Protein AF-A0A4R4ZQ37-F1 (afdb_monomer_lite)

Secondary structure (DSSP, 8-state):
----EEEEEEETT--HHHH-TTS-TT--EEEEEEEETTEEEEEEEE-S-THHHHHHSSS------SS-EEEEEEETTTEEEEEEEETTTEEEEEEESHHHHHHHHSPPPPSB-TTSPBPPHHHHHHHHHHHHHHHHHHHHHH---HHHHHHHHHHHHHHTT----S-HHHHHHHHT---SSHHHHHHHHHHHTT-EEPPP-

Radius of gyration: 18.65 Å; chains: 1; bounding box: 46×35×57 Å

pLDDT: mean 85.04, std 14.04, range [35.97, 97.44]

Sequence (201 aa):
MGFWGMFMVAESAVHPRDVIPELPAEVEVEQTRLTSAAGDWSRWRIWTNVGRLSAELGHQVEVIPRSSVILAEFYDSDGARVDFVDWPSTHWTTYLNLDRTLGYIITPYAPFDAEGNELDEAAVEAQDAVYQRERDAEYARLHVPAATTAPAALAWAEHAGLTPQSTVAELIALLDSNELFAEDAFYDLLKALGLEPAAAT

Foldseek 3Di:
DFAFFKKKKWAPVDDPCLFQVPDDPPWDWDWFWKDFPQHIMIIITTRDNCVCVVVVVVDDRRGPDPAWMWMWGDDRQQKIKIWTDGPPDDIDIAMAQVVVVLCVVQPQDDCADPVRHGDDPVRVVVSVVVSVVVSVVVCVVRDDQLLVVLVVLLVSLVNSVGDFPDDSVVSNCLRPDRDRGSVVSVQVSCVRSGIGGDPDD

Organism: NCBI:txid190195

Structure (mmCIF, N/CA/C/O backbone):
data_AF-A0A4R4ZQ37-F1
#
_entry.id   AF-A0A4R4ZQ37-F1
#
loop_
_atom_site.group_PDB
_atom_site.id
_atom_site.type_symbol
_atom_site.label_atom_id
_atom_site.label_alt_id
_atom_site.label_comp_id
_atom_site.label_asym_id
_atom_site.label_entity_id
_atom_site.label_seq_id
_atom_site.pdbx_PDB_ins_code
_atom_site.Cartn_x
_atom_site.Cartn_y
_atom_site.Cartn_z
_atom_site.occupancy
_atom_site.B_iso_or_equiv
_atom_site.auth_seq_id
_atom_site.auth_comp_id
_atom_site.auth_asym_id
_atom_site.auth_atom_id
_atom_site.pdbx_PDB_model_num
ATOM 1 N N . MET A 1 1 ? 5.278 -18.045 -7.270 1.00 58.34 1 MET A N 1
ATOM 2 C CA . MET A 1 1 ? 3.927 -17.737 -7.772 1.00 58.34 1 MET A CA 1
ATOM 3 C C . MET A 1 1 ? 3.380 -16.730 -6.786 1.00 58.34 1 MET A C 1
ATOM 5 O O . MET A 1 1 ? 3.155 -17.130 -5.650 1.00 58.34 1 MET A O 1
ATOM 9 N N . GLY A 1 2 ? 3.360 -15.451 -7.160 1.00 74.75 2 GLY A N 1
ATOM 10 C CA . GLY A 1 2 ? 2.897 -14.368 -6.300 1.00 74.75 2 GLY A CA 1
ATOM 11 C C . GLY A 1 2 ? 1.386 -14.169 -6.388 1.00 74.75 2 GLY A C 1
ATOM 12 O O . GLY A 1 2 ? 0.698 -14.756 -7.231 1.00 74.75 2 GLY A O 1
ATOM 13 N N . PHE A 1 3 ? 0.861 -13.381 -5.462 1.00 80.88 3 PHE A N 1
ATOM 14 C CA . PHE A 1 3 ? -0.532 -12.988 -5.364 1.00 80.88 3 PHE A CA 1
ATOM 15 C C . PHE A 1 3 ? -0.760 -11.708 -6.161 1.00 80.88 3 PHE A C 1
ATOM 17 O O . PHE A 1 3 ? -0.098 -10.693 -5.955 1.00 80.88 3 PHE A O 1
ATOM 24 N N . TRP A 1 4 ? -1.757 -11.773 -7.034 1.00 85.12 4 TRP A N 1
ATOM 25 C CA . TRP A 1 4 ? -2.323 -10.629 -7.726 1.00 85.12 4 TRP A CA 1
ATOM 26 C C . TRP A 1 4 ? -3.763 -10.474 -7.262 1.00 85.12 4 TRP A C 1
ATOM 28 O O . TRP A 1 4 ? -4.588 -11.368 -7.473 1.00 85.12 4 TRP A O 1
ATOM 38 N N . GLY A 1 5 ? -4.061 -9.373 -6.580 1.00 85.25 5 GLY A N 1
ATOM 39 C CA . GLY A 1 5 ? -5.399 -9.145 -6.055 1.00 85.25 5 GLY A CA 1
ATOM 40 C C . GLY A 1 5 ? -5.477 -8.008 -5.054 1.00 85.25 5 GLY A C 1
ATOM 41 O O . GLY A 1 5 ? -4.550 -7.216 -4.908 1.00 85.25 5 GLY A O 1
ATOM 42 N N . MET A 1 6 ? -6.613 -7.933 -4.364 1.00 87.81 6 MET A N 1
ATOM 43 C CA . MET A 1 6 ? -6.896 -6.865 -3.412 1.00 87.81 6 MET A CA 1
ATOM 44 C C . MET A 1 6 ? -7.276 -7.424 -2.046 1.00 87.81 6 MET A C 1
ATOM 46 O O . MET A 1 6 ? -8.036 -8.388 -1.942 1.00 87.81 6 MET A O 1
ATOM 50 N N . PHE A 1 7 ? -6.801 -6.775 -0.990 1.00 90.81 7 PHE A N 1
ATOM 51 C CA . PHE A 1 7 ? -7.396 -6.859 0.334 1.00 90.81 7 PHE A CA 1
ATOM 52 C C . PHE A 1 7 ? -8.244 -5.618 0.603 1.00 90.81 7 PHE A C 1
ATOM 54 O O . PHE A 1 7 ? -7.818 -4.499 0.336 1.00 90.81 7 PHE A O 1
ATOM 61 N N . MET A 1 8 ? -9.431 -5.818 1.170 1.00 90.88 8 MET A N 1
ATOM 62 C CA . MET A 1 8 ? -10.235 -4.753 1.766 1.00 90.88 8 MET A CA 1
ATOM 63 C C . MET A 1 8 ? -10.352 -5.003 3.264 1.00 90.88 8 MET A C 1
ATOM 65 O O . MET A 1 8 ? -10.712 -6.102 3.678 1.00 90.88 8 MET A O 1
ATOM 69 N N . VAL A 1 9 ? -10.091 -3.988 4.077 1.00 91.88 9 VAL A N 1
ATOM 70 C CA . VAL A 1 9 ? -10.253 -4.033 5.530 1.00 91.88 9 VAL A CA 1
ATOM 71 C C . VAL A 1 9 ? -11.271 -2.985 5.944 1.00 91.88 9 VAL A C 1
ATOM 73 O O . VAL A 1 9 ? -11.095 -1.805 5.658 1.00 91.88 9 VAL A O 1
ATOM 76 N N . ALA A 1 10 ? -12.340 -3.424 6.596 1.00 90.88 10 ALA A N 1
ATOM 77 C CA . ALA A 1 10 ? -13.446 -2.576 7.027 1.00 90.88 10 ALA A CA 1
ATOM 78 C C . ALA A 1 10 ? -14.102 -3.158 8.287 1.00 90.88 10 ALA A C 1
ATOM 80 O O . ALA A 1 10 ? -13.805 -4.288 8.690 1.00 90.88 10 ALA A O 1
ATOM 81 N N . GLU A 1 11 ? -15.033 -2.422 8.888 1.00 87.00 11 GLU A N 1
ATOM 82 C CA . GLU A 1 11 ? -15.935 -2.982 9.897 1.00 87.00 11 GLU A CA 1
ATOM 83 C C . GLU A 1 11 ? -16.665 -4.222 9.347 1.00 87.00 11 GLU A C 1
ATOM 85 O O . GLU A 1 11 ? -17.067 -4.267 8.186 1.00 87.00 11 GLU A O 1
ATOM 90 N N . SER A 1 12 ? -16.876 -5.249 10.174 1.00 80.94 12 SER A N 1
ATOM 91 C CA . SER A 1 12 ? -17.383 -6.556 9.710 1.00 80.94 12 SER A CA 1
ATOM 92 C C . SER A 1 12 ? -18.794 -6.528 9.127 1.00 80.94 12 SER A C 1
ATOM 94 O O . SER A 1 12 ? -19.173 -7.446 8.402 1.00 80.94 12 SER A O 1
ATOM 96 N N . ALA A 1 13 ? -19.581 -5.502 9.452 1.00 81.12 13 ALA A N 1
ATOM 97 C CA . ALA A 1 13 ? -20.907 -5.298 8.878 1.00 81.12 13 ALA A CA 1
ATOM 98 C C . ALA A 1 13 ? -20.857 -4.804 7.419 1.00 81.12 13 ALA A C 1
ATOM 100 O O . ALA A 1 13 ? -21.880 -4.823 6.738 1.00 81.12 13 ALA A O 1
ATOM 101 N N . VAL A 1 14 ? -19.689 -4.363 6.946 1.00 82.38 14 VAL A N 1
ATOM 102 C CA . VAL A 1 14 ? -19.491 -3.778 5.623 1.00 82.38 14 VAL A CA 1
ATOM 103 C C . VAL A 1 14 ? -19.072 -4.861 4.633 1.00 82.38 14 VAL A C 1
ATOM 105 O O . VAL A 1 14 ? -18.014 -5.482 4.762 1.00 82.38 14 VAL A O 1
ATOM 108 N N . HIS A 1 15 ? -19.905 -5.079 3.617 1.00 85.38 15 HIS A N 1
ATOM 109 C CA . HIS A 1 15 ? -19.606 -6.015 2.542 1.00 85.38 15 HIS A CA 1
ATOM 110 C C . HIS A 1 15 ? -18.802 -5.320 1.425 1.00 85.38 15 HIS A C 1
ATOM 112 O O . HIS A 1 15 ? -19.114 -4.177 1.085 1.00 85.38 15 HIS A O 1
ATOM 118 N N . PRO A 1 16 ?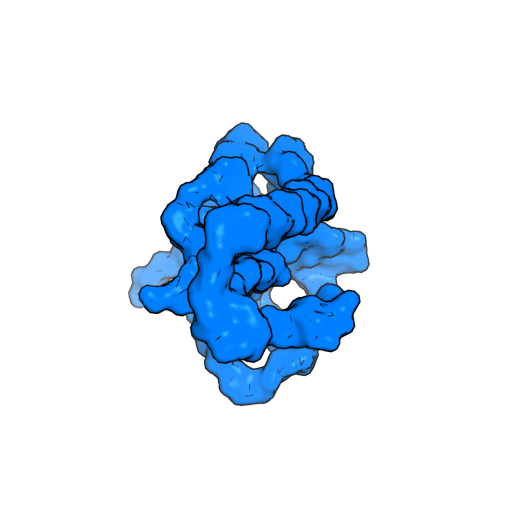 -17.823 -5.987 0.774 1.00 84.38 16 PRO A N 1
ATOM 119 C CA . PRO A 1 16 ? -17.009 -5.377 -0.283 1.00 84.38 16 PRO A CA 1
ATOM 120 C C . PRO A 1 16 ? -17.800 -4.691 -1.389 1.00 84.38 16 PRO A C 1
ATOM 122 O O . PRO A 1 16 ? -17.412 -3.634 -1.861 1.00 84.38 16 PRO A O 1
ATOM 125 N N . ARG A 1 17 ? -18.943 -5.261 -1.776 1.00 83.25 17 ARG A N 1
ATOM 126 C CA . ARG A 1 17 ? -19.784 -4.721 -2.857 1.00 83.25 17 ARG A CA 1
ATOM 127 C C . ARG A 1 17 ? -20.588 -3.479 -2.467 1.00 83.25 17 ARG A C 1
ATOM 129 O O . ARG A 1 17 ? -21.061 -2.780 -3.352 1.00 83.25 17 ARG A O 1
ATOM 136 N N . ASP A 1 18 ? -20.741 -3.210 -1.172 1.00 82.06 18 ASP A N 1
ATOM 137 C CA . ASP A 1 18 ? -21.362 -1.967 -0.699 1.00 82.06 18 ASP A CA 1
ATOM 138 C C . ASP A 1 18 ? -20.370 -0.797 -0.768 1.00 82.06 18 ASP A C 1
ATOM 140 O O . ASP A 1 18 ? -20.775 0.360 -0.857 1.00 82.06 18 ASP A O 1
ATOM 144 N N . VAL A 1 19 ? -19.075 -1.121 -0.724 1.00 79.25 19 VAL A N 1
ATOM 145 C CA . VAL A 1 19 ? -17.955 -0.178 -0.760 1.00 79.25 19 VAL A CA 1
ATOM 146 C C . VAL A 1 19 ? -17.440 0.014 -2.180 1.00 79.25 19 VAL A C 1
ATOM 148 O O . VAL A 1 19 ? -17.125 1.138 -2.548 1.00 79.25 19 VAL A O 1
ATOM 151 N N . ILE A 1 20 ? -17.373 -1.071 -2.955 1.00 80.12 20 ILE A N 1
ATOM 152 C CA . ILE A 1 20 ? -16.893 -1.134 -4.337 1.00 80.12 20 ILE A CA 1
ATOM 153 C C . ILE A 1 20 ? -18.015 -1.731 -5.203 1.00 80.12 20 ILE A C 1
ATOM 155 O O . ILE A 1 20 ? -18.051 -2.951 -5.430 1.00 80.12 20 ILE A O 1
ATOM 159 N N . PRO A 1 21 ? -18.976 -0.908 -5.657 1.00 76.12 21 PRO A N 1
ATOM 160 C CA . PRO A 1 21 ? -20.123 -1.372 -6.437 1.00 76.12 21 PRO A CA 1
ATOM 161 C C . PRO A 1 21 ? -19.737 -2.066 -7.750 1.00 76.12 21 PRO A C 1
ATOM 163 O O . PRO A 1 21 ? -20.487 -2.908 -8.249 1.00 76.12 21 PRO A O 1
ATOM 166 N N . GLU A 1 22 ? -18.563 -1.749 -8.299 1.00 76.19 22 GLU A N 1
ATOM 167 C CA . GLU A 1 22 ? -18.031 -2.310 -9.542 1.00 76.19 22 GLU A CA 1
ATOM 168 C C . GLU A 1 22 ? -17.556 -3.762 -9.401 1.00 76.19 22 GLU A C 1
ATOM 170 O O . GLU A 1 22 ? -17.273 -4.412 -10.411 1.00 76.19 22 GLU A O 1
ATOM 175 N N . LEU A 1 23 ? -17.473 -4.304 -8.178 1.00 75.94 23 LEU A N 1
ATOM 176 C CA . LEU A 1 23 ? -17.064 -5.692 -7.977 1.00 75.94 23 LEU A CA 1
ATOM 177 C C . LEU A 1 23 ? -18.038 -6.664 -8.676 1.00 75.94 23 LEU A C 1
ATOM 179 O O . LEU A 1 23 ? -19.248 -6.667 -8.373 1.00 75.94 23 LEU A O 1
ATOM 183 N N . PRO A 1 24 ? -17.525 -7.548 -9.561 1.00 72.38 24 PRO A N 1
ATOM 184 C CA . PRO A 1 24 ? -18.330 -8.570 -10.216 1.00 72.38 24 PRO A CA 1
ATOM 185 C C . PRO A 1 24 ? -19.087 -9.437 -9.210 1.00 72.38 24 PRO A C 1
ATOM 187 O O . PRO A 1 24 ? -18.610 -9.714 -8.111 1.00 72.38 24 PRO A O 1
ATOM 190 N N . ALA A 1 25 ? -20.273 -9.912 -9.598 1.00 70.50 25 ALA A N 1
ATOM 191 C CA . ALA A 1 25 ? -21.096 -10.750 -8.723 1.00 70.50 25 ALA A CA 1
ATOM 192 C C . ALA A 1 25 ? -20.458 -12.102 -8.383 1.00 70.50 25 ALA A C 1
ATOM 194 O O . ALA A 1 25 ? -20.781 -12.679 -7.350 1.00 70.50 25 ALA A O 1
ATOM 195 N N . GLU A 1 26 ? -19.564 -12.576 -9.244 1.00 68.88 26 GLU A N 1
ATOM 196 C CA . GLU A 1 26 ? -18.907 -13.880 -9.151 1.00 68.88 26 GLU A CA 1
ATOM 197 C C . GLU A 1 26 ? -17.503 -13.789 -8.536 1.00 68.88 26 GLU A C 1
ATOM 199 O O . GLU A 1 26 ? -16.748 -14.754 -8.601 1.00 68.88 26 GLU A O 1
ATOM 204 N N . VAL A 1 27 ? -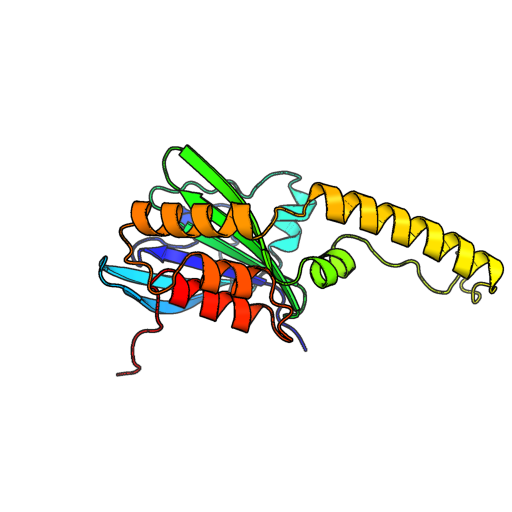17.119 -12.635 -7.973 1.00 73.31 27 VAL A N 1
ATOM 205 C CA . VAL A 1 27 ? -15.769 -12.465 -7.432 1.00 73.31 27 VAL A CA 1
ATOM 206 C C . VAL A 1 27 ? -15.560 -13.397 -6.237 1.00 73.31 27 VAL A C 1
ATOM 208 O O . VAL A 1 27 ? -16.358 -13.420 -5.298 1.00 73.31 27 VAL A O 1
ATOM 211 N N . GLU A 1 28 ? -14.487 -14.185 -6.280 1.00 75.88 28 GLU A N 1
ATOM 212 C CA . GLU A 1 28 ? -14.115 -15.035 -5.157 1.00 75.88 28 GLU A CA 1
ATOM 213 C C . GLU A 1 28 ? -13.598 -14.146 -4.023 1.00 75.88 28 GLU A C 1
ATOM 215 O O . GLU A 1 28 ? -12.637 -13.384 -4.189 1.00 75.88 28 GLU A O 1
ATOM 220 N N . VAL A 1 29 ? -14.275 -14.229 -2.876 1.00 80.81 29 VAL A N 1
ATOM 221 C CA . VAL A 1 29 ? -13.910 -13.508 -1.659 1.00 80.81 29 VAL A CA 1
ATOM 222 C C . VAL A 1 29 ? -13.660 -14.476 -0.515 1.00 80.81 29 VAL A C 1
ATOM 224 O O . VAL A 1 29 ? -14.456 -15.377 -0.255 1.00 80.81 29 VAL A O 1
ATOM 227 N N . GLU A 1 30 ? -12.572 -14.253 0.209 1.00 85.94 30 GLU A N 1
ATOM 228 C CA . GLU A 1 30 ? -12.268 -14.939 1.460 1.00 85.94 30 GLU A CA 1
ATOM 229 C C . GLU A 1 30 ? -12.314 -13.919 2.600 1.00 85.94 30 GLU A C 1
ATOM 231 O O . GLU A 1 30 ? -11.571 -12.937 2.603 1.00 85.94 30 GLU A O 1
ATOM 236 N N . GLN A 1 31 ? -13.203 -14.134 3.571 1.00 88.62 31 GLN A N 1
ATOM 237 C CA . GLN A 1 31 ? -13.337 -13.264 4.737 1.00 88.62 31 GLN A CA 1
ATOM 238 C C . GLN A 1 31 ? -12.522 -13.810 5.909 1.00 88.62 31 GLN A C 1
ATOM 240 O O . GLN A 1 31 ? -12.658 -14.965 6.307 1.00 88.62 31 GLN A O 1
ATOM 245 N N . THR A 1 32 ? -11.726 -12.947 6.526 1.00 88.12 32 THR A N 1
ATOM 246 C CA . THR A 1 32 ? -11.021 -13.210 7.779 1.00 88.12 32 THR A CA 1
ATOM 247 C C . THR A 1 32 ? -11.462 -12.186 8.814 1.00 88.12 32 THR A C 1
ATOM 249 O O . THR A 1 32 ? -11.393 -10.982 8.565 1.00 88.12 32 THR A O 1
ATOM 252 N N . ARG A 1 33 ? -11.903 -12.648 9.987 1.00 89.25 33 ARG A N 1
ATOM 253 C CA . ARG A 1 33 ? -12.236 -11.751 11.100 1.00 89.25 33 ARG A CA 1
ATOM 254 C C . ARG A 1 33 ? -10.973 -11.211 11.757 1.00 89.25 33 ARG A C 1
ATOM 256 O O . ARG A 1 33 ? -10.016 -11.951 11.986 1.00 89.25 33 ARG A O 1
ATOM 263 N N . LEU A 1 34 ? -11.023 -9.934 12.096 1.00 87.50 34 LEU A N 1
ATOM 264 C CA . LEU A 1 34 ? -10.007 -9.205 12.829 1.00 87.50 34 LEU A CA 1
ATOM 265 C C . LEU A 1 34 ? -10.589 -8.748 14.168 1.00 87.50 34 LEU A C 1
ATOM 267 O O . LEU A 1 34 ? -11.745 -8.332 14.253 1.00 87.50 34 LEU A O 1
ATOM 271 N N . THR A 1 35 ? -9.779 -8.812 15.212 1.00 85.56 35 THR A N 1
ATOM 272 C CA . THR A 1 35 ? -10.086 -8.263 16.527 1.00 85.56 35 THR A CA 1
ATOM 273 C C . THR A 1 35 ? -9.505 -6.866 16.656 1.00 85.56 35 THR A C 1
ATOM 275 O O . THR A 1 35 ? -8.339 -6.647 16.325 1.00 85.56 35 THR A O 1
ATOM 278 N N . SER A 1 36 ? -10.300 -5.945 17.196 1.00 85.44 36 SER A N 1
ATOM 279 C CA . SER A 1 36 ? -9.837 -4.640 17.660 1.00 85.44 36 SER A CA 1
ATOM 280 C C . SER A 1 36 ? -10.583 -4.236 18.932 1.00 85.44 36 SER A C 1
ATOM 282 O O . SER A 1 36 ? -11.639 -4.783 19.256 1.00 85.44 36 SER A O 1
ATOM 284 N N . ALA A 1 37 ? -10.053 -3.253 19.665 1.00 76.38 37 ALA A N 1
ATOM 285 C CA . ALA A 1 37 ? -10.753 -2.664 20.810 1.00 76.38 37 ALA A CA 1
ATOM 286 C C . ALA A 1 37 ? -12.038 -1.907 20.401 1.00 76.38 37 ALA A C 1
ATOM 288 O O . ALA A 1 37 ? -12.900 -1.664 21.245 1.00 76.38 37 ALA A O 1
ATOM 289 N N . ALA A 1 38 ? -12.160 -1.551 19.118 1.00 74.00 38 ALA A N 1
ATOM 290 C CA . ALA A 1 38 ? -13.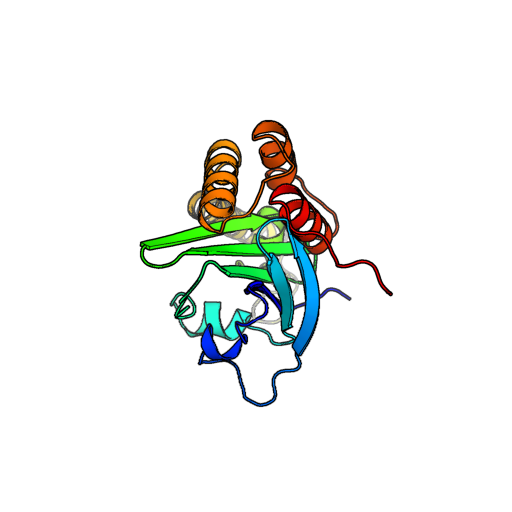251 -0.761 18.551 1.00 74.00 38 ALA A CA 1
ATOM 291 C C . ALA A 1 38 ? -14.469 -1.602 18.136 1.00 74.00 38 ALA A C 1
ATOM 293 O O . ALA A 1 38 ? -15.538 -1.048 17.890 1.00 74.00 38 ALA A O 1
ATOM 294 N N . GLY A 1 39 ? -14.317 -2.927 18.035 1.00 79.56 39 GLY A N 1
ATOM 295 C CA . GLY A 1 39 ? -15.361 -3.840 17.576 1.00 79.56 39 GLY A CA 1
ATOM 296 C C . GLY A 1 39 ? -14.854 -4.863 16.560 1.00 79.56 39 GLY A C 1
ATOM 297 O O . GLY A 1 39 ? -13.651 -5.075 16.406 1.00 79.56 39 GLY A O 1
ATOM 298 N N . ASP A 1 40 ? -15.789 -5.504 15.860 1.00 86.12 40 ASP A N 1
ATOM 299 C CA . ASP A 1 40 ? -15.474 -6.560 14.900 1.00 86.12 40 ASP A CA 1
ATOM 300 C C . ASP A 1 40 ? -15.071 -5.964 13.550 1.00 86.12 40 ASP A C 1
ATOM 302 O O . ASP A 1 40 ? -15.900 -5.407 12.825 1.00 86.12 40 ASP A O 1
ATOM 306 N N . TRP A 1 41 ? -13.827 -6.184 13.140 1.00 91.62 41 TRP A N 1
ATOM 307 C CA . TRP A 1 41 ? -13.324 -5.816 11.816 1.00 91.62 41 TRP A CA 1
ATOM 308 C C . TRP A 1 41 ? -13.170 -7.055 10.935 1.00 91.62 41 TRP A C 1
ATOM 310 O O . TRP A 1 41 ? -13.049 -8.179 11.418 1.00 91.62 41 TRP A O 1
ATOM 320 N N . SER A 1 42 ? -13.208 -6.873 9.623 1.00 90.19 42 SER A N 1
ATOM 321 C CA . SER A 1 42 ? -13.028 -7.952 8.658 1.00 90.19 42 SER A CA 1
ATOM 322 C C . SER A 1 42 ? -12.048 -7.543 7.576 1.00 90.19 42 SER A C 1
ATOM 324 O O . SER A 1 42 ? -12.134 -6.452 7.016 1.00 90.19 42 SER A O 1
ATOM 326 N N . ARG A 1 43 ? -11.147 -8.467 7.251 1.00 91.75 43 ARG A N 1
ATOM 327 C CA . ARG A 1 43 ? -10.335 -8.433 6.040 1.00 91.75 43 ARG A CA 1
ATOM 328 C C . ARG A 1 43 ? -10.980 -9.338 5.005 1.00 91.75 43 ARG A C 1
ATOM 330 O O . ARG A 1 43 ? -11.213 -10.514 5.269 1.00 91.75 43 ARG A O 1
ATOM 337 N N . TRP A 1 44 ? -11.192 -8.812 3.817 1.00 89.19 44 TRP A N 1
ATOM 338 C CA . TRP A 1 44 ? -11.677 -9.534 2.656 1.00 89.19 44 TRP A CA 1
ATOM 339 C C . TRP A 1 44 ? -10.540 -9.658 1.658 1.00 89.19 44 TRP A C 1
ATOM 341 O O . TRP A 1 44 ? -10.016 -8.647 1.197 1.00 89.19 44 TRP A O 1
ATOM 351 N N . ARG A 1 45 ? -10.153 -10.885 1.325 1.00 89.75 45 ARG A N 1
ATOM 352 C CA . ARG A 1 45 ? -9.272 -11.166 0.196 1.00 89.75 45 ARG A CA 1
ATOM 353 C C . ARG A 1 45 ? -10.117 -11.346 -1.047 1.00 89.75 45 ARG A C 1
ATOM 355 O O . ARG A 1 45 ? -10.975 -12.218 -1.072 1.00 89.75 45 ARG A O 1
ATOM 362 N N . ILE A 1 46 ? -9.876 -10.512 -2.048 1.00 84.31 46 ILE A N 1
ATOM 363 C CA . ILE A 1 46 ? -10.648 -10.441 -3.282 1.00 84.31 46 ILE A CA 1
ATOM 364 C C . ILE A 1 46 ? -9.732 -10.889 -4.422 1.00 84.31 46 ILE A C 1
ATOM 366 O O . ILE A 1 46 ? -8.764 -10.203 -4.767 1.00 84.31 46 ILE A O 1
ATOM 370 N N . TRP A 1 47 ? -10.033 -12.054 -4.995 1.00 74.81 47 TRP A N 1
ATOM 371 C CA . TRP A 1 47 ? -9.254 -12.670 -6.072 1.00 74.81 47 TRP A CA 1
ATOM 372 C C . TRP A 1 47 ? -9.704 -12.145 -7.432 1.00 74.81 47 TRP A C 1
ATOM 374 O O . TRP A 1 47 ? -10.288 -12.847 -8.255 1.00 74.81 47 TRP A O 1
ATOM 384 N N . THR A 1 48 ? -9.462 -10.862 -7.659 1.00 67.00 48 THR A N 1
ATOM 385 C CA . THR A 1 48 ? -9.623 -10.246 -8.971 1.00 67.00 48 THR A CA 1
ATOM 386 C C . THR A 1 48 ? -8.485 -9.272 -9.204 1.00 67.00 48 THR A C 1
ATOM 388 O O . THR A 1 48 ? -8.025 -8.619 -8.267 1.00 67.00 48 THR A O 1
ATOM 391 N N . ASN A 1 49 ? -8.051 -9.150 -10.457 1.00 55.78 49 ASN A N 1
ATOM 392 C CA . ASN A 1 49 ? -7.166 -8.071 -10.872 1.00 55.78 49 ASN A CA 1
ATOM 393 C C . ASN A 1 49 ? -7.967 -6.767 -10.870 1.00 55.78 49 ASN A C 1
ATOM 395 O O . ASN A 1 49 ? -8.375 -6.271 -11.920 1.00 55.78 49 ASN A O 1
ATOM 399 N N . VAL A 1 50 ? -8.165 -6.187 -9.683 1.00 49.12 50 VAL A N 1
ATOM 400 C CA . VAL A 1 50 ? -8.583 -4.785 -9.540 1.00 49.12 50 VAL A CA 1
ATOM 401 C C . VAL A 1 50 ? -7.562 -3.852 -10.216 1.00 49.12 50 VAL A C 1
ATOM 403 O O . VAL A 1 50 ? -7.915 -2.727 -10.539 1.00 49.12 50 VAL A O 1
ATOM 406 N N . GLY A 1 51 ? -6.385 -4.361 -10.608 1.00 44.47 51 GLY A N 1
ATOM 407 C CA . GLY A 1 51 ? -5.449 -3.698 -11.520 1.00 44.47 51 GLY A CA 1
ATOM 408 C C . GLY A 1 51 ? -6.062 -3.323 -12.866 1.00 44.47 51 GLY A C 1
ATOM 409 O O . GLY A 1 51 ? -5.612 -2.374 -13.497 1.00 44.47 51 GLY A O 1
ATOM 410 N N . ARG A 1 52 ? -7.148 -3.986 -13.295 1.00 45.50 52 ARG A N 1
ATOM 411 C CA . ARG A 1 52 ? -7.978 -3.485 -14.402 1.00 45.50 52 ARG A CA 1
ATOM 412 C C . ARG A 1 52 ? -8.908 -2.345 -13.997 1.00 45.50 52 ARG A C 1
ATOM 414 O O . ARG A 1 52 ? -9.138 -1.472 -14.808 1.00 45.50 52 ARG A O 1
ATOM 421 N N . LEU A 1 53 ? -9.407 -2.276 -12.769 1.00 43.16 53 LEU A N 1
ATOM 422 C CA . LEU A 1 53 ? -10.215 -1.140 -12.312 1.00 43.16 53 LEU A CA 1
ATOM 423 C C . LEU A 1 53 ? -9.349 0.111 -12.073 1.00 43.16 53 LEU A C 1
ATOM 425 O O . LEU A 1 53 ? -9.733 1.181 -12.515 1.00 43.16 53 LEU A O 1
ATOM 429 N N . SER A 1 54 ? -8.157 0.012 -11.479 1.00 44.09 54 SER A N 1
ATOM 430 C CA . SER A 1 54 ? -7.273 1.173 -11.272 1.00 44.09 54 SER A CA 1
ATOM 431 C C . SER A 1 54 ? -6.586 1.658 -12.566 1.00 44.09 54 SER A C 1
ATOM 433 O O . SER A 1 54 ? -6.417 2.869 -12.736 1.00 44.09 54 SER A O 1
ATOM 435 N N . ALA A 1 55 ? -6.257 0.756 -13.506 1.00 38.44 55 ALA A N 1
ATOM 436 C CA . ALA A 1 55 ? -5.638 1.103 -14.793 1.00 38.44 55 ALA A CA 1
ATOM 437 C C . ALA A 1 55 ? -6.632 1.368 -15.950 1.00 38.44 55 ALA A C 1
ATOM 439 O O . ALA A 1 55 ? -6.348 2.230 -16.780 1.00 38.44 55 ALA A O 1
ATOM 440 N N . GLU A 1 56 ? -7.792 0.690 -16.032 1.00 35.97 56 GLU A N 1
ATOM 441 C CA . GLU A 1 56 ? -8.809 0.950 -17.080 1.00 35.97 56 GLU A CA 1
ATOM 442 C C . GLU A 1 56 ? -9.771 2.092 -16.708 1.00 35.97 56 GLU A C 1
ATOM 444 O O . GLU A 1 56 ? -10.320 2.718 -17.615 1.00 35.97 56 GLU A O 1
ATOM 449 N N . LEU A 1 57 ? -9.971 2.419 -15.419 1.00 38.38 57 LEU A N 1
ATOM 450 C CA . LEU A 1 57 ? -10.860 3.529 -15.045 1.00 38.38 57 LEU A CA 1
ATOM 451 C C . LEU A 1 57 ? -10.182 4.896 -15.056 1.00 38.38 57 LEU A C 1
ATOM 453 O O . LEU A 1 57 ? -10.901 5.887 -15.045 1.00 38.38 57 LEU A O 1
ATOM 457 N N . GLY A 1 58 ? -8.847 5.006 -15.024 1.00 37.81 58 GLY A N 1
ATOM 458 C CA . GLY A 1 58 ? -8.180 6.312 -14.858 1.00 37.81 58 GLY A CA 1
ATOM 459 C C . GLY A 1 58 ? -8.670 7.105 -13.629 1.00 37.81 58 GLY A C 1
ATOM 460 O O . GLY A 1 58 ? -8.409 8.302 -13.494 1.00 37.81 58 GLY A O 1
ATOM 461 N N . HIS A 1 59 ? -9.401 6.433 -12.741 1.00 38.75 59 HIS A N 1
ATOM 462 C CA . HIS A 1 59 ? -10.187 6.980 -11.658 1.00 38.75 59 HIS A CA 1
ATOM 463 C C . HIS A 1 59 ? -10.045 6.028 -10.480 1.00 38.75 59 HIS A C 1
ATOM 465 O O . HIS A 1 59 ? -10.073 4.806 -10.626 1.00 38.75 59 HIS A O 1
ATOM 471 N N . GLN A 1 60 ? -9.836 6.628 -9.312 1.00 51.50 60 GLN A N 1
ATOM 472 C CA . GLN A 1 60 ? -9.969 5.975 -8.021 1.00 51.50 60 GLN A CA 1
ATOM 473 C C . GLN A 1 60 ? -11.250 5.138 -8.051 1.00 51.50 60 GLN A C 1
ATOM 475 O O . GLN A 1 60 ? -12.286 5.656 -8.467 1.00 51.50 60 GLN A O 1
ATOM 480 N N . VAL A 1 61 ? -11.171 3.863 -7.656 1.00 52.44 61 VAL A N 1
ATOM 481 C CA . VAL A 1 61 ? -12.366 3.069 -7.342 1.00 52.44 61 VAL A CA 1
ATOM 482 C C . VAL A 1 61 ? -13.295 3.973 -6.535 1.00 52.44 61 VAL A C 1
ATOM 484 O O . VAL A 1 61 ? -12.829 4.571 -5.561 1.00 52.44 61 VAL A O 1
ATOM 487 N N . GLU A 1 62 ? -14.546 4.153 -6.971 1.00 58.44 62 GLU A N 1
ATOM 488 C CA . GLU A 1 62 ? -15.494 4.986 -6.236 1.00 58.44 62 GLU A CA 1
ATOM 489 C C . GLU A 1 62 ? -15.852 4.238 -4.957 1.00 58.44 62 GLU A C 1
ATOM 491 O O . GLU A 1 62 ? -16.788 3.447 -4.884 1.00 58.44 62 GLU A O 1
ATOM 496 N N . VAL A 1 63 ? -15.033 4.457 -3.935 1.00 61.78 63 VAL A N 1
ATOM 497 C CA . VAL A 1 63 ? -15.307 3.972 -2.599 1.00 61.78 63 VAL A CA 1
ATOM 498 C C . VAL A 1 63 ? -16.463 4.821 -2.095 1.00 61.78 63 VAL A C 1
ATOM 500 O O . VAL A 1 63 ? -16.344 6.046 -2.022 1.00 61.78 63 VAL A O 1
ATOM 503 N N . ILE A 1 64 ? -17.576 4.187 -1.731 1.00 64.38 64 ILE A N 1
ATOM 504 C CA . ILE A 1 64 ? -18.676 4.847 -1.018 1.00 64.38 64 ILE A CA 1
ATOM 505 C C . ILE A 1 64 ? -18.553 4.465 0.461 1.00 64.38 64 ILE A C 1
ATOM 507 O O . ILE A 1 64 ? -19.351 3.671 0.971 1.00 64.38 64 ILE A O 1
ATOM 511 N N . PRO A 1 65 ? -17.530 4.970 1.178 1.00 61.06 65 PRO A N 1
ATOM 512 C CA . PRO A 1 65 ? -17.370 4.641 2.576 1.00 61.06 65 PRO A CA 1
ATOM 513 C C . PRO A 1 65 ? -18.575 5.217 3.318 1.00 61.06 65 PRO A C 1
ATOM 515 O O . PRO A 1 65 ? -18.868 6.406 3.237 1.00 61.06 65 PRO A O 1
ATOM 518 N N . ARG A 1 66 ? -19.298 4.378 4.052 1.00 69.06 66 ARG A N 1
ATOM 519 C CA . ARG A 1 66 ? -20.120 4.844 5.182 1.00 69.06 66 ARG A CA 1
ATOM 520 C C . ARG A 1 66 ? -19.366 4.698 6.510 1.00 69.06 66 ARG A C 1
ATOM 522 O O . ARG A 1 66 ? -19.935 4.972 7.559 1.00 69.06 66 ARG A O 1
ATOM 529 N N . SER A 1 67 ? -18.108 4.262 6.430 1.00 76.38 67 SER A N 1
ATOM 530 C CA . SER A 1 67 ? -17.168 3.957 7.510 1.00 76.38 67 SER A CA 1
ATOM 531 C C . SER A 1 67 ? -15.736 4.007 6.963 1.00 76.38 67 SER A C 1
ATOM 533 O O . SER A 1 67 ? -15.541 3.997 5.747 1.00 76.38 67 SER A O 1
ATOM 535 N N . SER A 1 68 ? -14.730 4.003 7.831 1.00 88.12 68 SER A N 1
ATOM 536 C CA . SER A 1 68 ? -13.323 3.937 7.422 1.00 88.12 68 SER A CA 1
ATOM 537 C C . SER A 1 68 ? -12.978 2.572 6.802 1.00 88.12 68 SER A C 1
ATOM 539 O O . SER A 1 68 ? -13.456 1.529 7.257 1.00 88.12 68 SER A O 1
ATOM 541 N N . VAL A 1 69 ? -12.162 2.575 5.744 1.00 89.44 69 VAL A N 1
ATOM 542 C CA . VAL A 1 69 ? -11.750 1.388 4.975 1.00 89.44 69 VAL A CA 1
ATOM 543 C C . VAL A 1 69 ? -10.274 1.501 4.583 1.00 89.44 69 VAL A C 1
ATOM 545 O O . VAL A 1 69 ? -9.809 2.582 4.227 1.00 89.44 69 VAL A O 1
ATOM 548 N N . ILE A 1 70 ? -9.552 0.379 4.594 1.00 92.38 70 ILE A N 1
ATOM 549 C CA . ILE A 1 70 ? -8.244 0.242 3.935 1.00 92.38 70 ILE A CA 1
ATOM 550 C C . ILE A 1 70 ? -8.411 -0.661 2.718 1.00 92.38 70 ILE A C 1
ATOM 552 O O . ILE A 1 70 ? -8.971 -1.754 2.826 1.00 92.38 70 ILE A O 1
ATOM 556 N N . LEU A 1 71 ? -7.891 -0.235 1.573 1.00 90.31 71 LEU A N 1
ATOM 557 C CA . LEU A 1 71 ? -7.738 -1.070 0.386 1.00 90.31 71 LEU A CA 1
ATOM 558 C C . LEU A 1 71 ? -6.251 -1.288 0.135 1.00 90.31 71 LEU A C 1
ATOM 560 O O . LEU A 1 71 ? -5.478 -0.340 0.190 1.00 90.31 71 LEU A O 1
ATOM 564 N N . ALA A 1 72 ? -5.844 -2.521 -0.141 1.00 91.62 72 ALA A N 1
ATOM 565 C CA . ALA A 1 72 ? -4.478 -2.840 -0.528 1.00 91.62 72 ALA A CA 1
ATOM 566 C C . ALA A 1 72 ? -4.479 -3.694 -1.790 1.00 91.62 72 ALA A C 1
ATOM 568 O O . ALA A 1 72 ? -4.998 -4.807 -1.788 1.00 91.62 72 ALA A O 1
ATOM 569 N N . GLU A 1 73 ? -3.917 -3.162 -2.864 1.00 89.19 73 GLU A N 1
ATOM 570 C CA . GLU A 1 73 ? -3.738 -3.839 -4.141 1.00 89.19 73 GLU A CA 1
ATOM 571 C C . GLU A 1 73 ? -2.311 -4.372 -4.239 1.00 89.19 73 GLU A C 1
ATOM 573 O O . GLU A 1 73 ? -1.363 -3.599 -4.113 1.00 89.19 73 GLU A O 1
ATOM 578 N N . PHE A 1 74 ? -2.171 -5.678 -4.466 1.00 89.88 74 PHE A N 1
ATOM 579 C CA . PHE A 1 74 ? -0.895 -6.387 -4.503 1.00 89.88 74 PHE A CA 1
ATOM 580 C C . PHE A 1 74 ? -0.480 -6.737 -5.930 1.00 89.88 74 PHE A C 1
ATOM 582 O O . PHE A 1 74 ? -1.285 -7.237 -6.723 1.00 89.88 74 PHE A O 1
ATOM 589 N N . TYR A 1 75 ? 0.805 -6.528 -6.204 1.00 87.88 75 TYR A N 1
ATOM 590 C CA . TYR A 1 75 ? 1.479 -6.825 -7.460 1.00 87.88 75 TYR A CA 1
ATOM 591 C C . TYR A 1 75 ? 2.473 -7.962 -7.206 1.00 87.88 75 TYR A C 1
ATOM 593 O O . TYR A 1 75 ? 3.452 -7.769 -6.493 1.00 87.88 75 TYR A O 1
ATOM 601 N N . ASP A 1 76 ? 2.160 -9.160 -7.708 1.00 87.50 76 ASP A N 1
ATOM 602 C CA . ASP A 1 76 ? 2.947 -10.401 -7.565 1.00 87.50 76 ASP A CA 1
ATOM 603 C C . ASP A 1 76 ? 3.497 -10.696 -6.152 1.00 87.50 76 ASP A C 1
ATOM 605 O O . ASP A 1 76 ? 4.556 -11.302 -6.003 1.00 87.50 76 ASP A O 1
ATOM 609 N N . SER A 1 77 ? 2.763 -10.307 -5.105 1.00 87.31 77 SER A N 1
ATOM 610 C CA . SER A 1 77 ? 3.181 -10.362 -3.691 1.00 87.31 77 SER A CA 1
ATOM 611 C C . SER A 1 77 ? 4.376 -9.494 -3.285 1.00 87.31 77 SER A C 1
ATOM 613 O O . SER A 1 77 ? 4.779 -9.561 -2.131 1.00 87.31 77 SER A O 1
ATOM 615 N N . ASP A 1 78 ? 4.996 -8.694 -4.147 1.00 91.12 78 ASP A N 1
ATOM 616 C CA . ASP A 1 78 ? 6.235 -7.991 -3.783 1.00 91.12 78 ASP A CA 1
ATOM 617 C C . ASP A 1 78 ? 6.132 -6.464 -3.818 1.00 91.12 78 ASP A C 1
ATOM 619 O O . ASP A 1 78 ? 7.006 -5.786 -3.276 1.00 91.12 78 ASP A O 1
ATOM 623 N N . GLY A 1 79 ? 5.031 -5.929 -4.340 1.00 91.88 79 GLY A N 1
ATOM 624 C CA . GLY A 1 79 ? 4.634 -4.530 -4.219 1.00 91.88 79 GLY A CA 1
ATOM 625 C C . GLY A 1 79 ? 3.173 -4.399 -3.810 1.00 91.88 79 GLY A C 1
ATOM 626 O O . GLY A 1 79 ? 2.350 -5.251 -4.154 1.00 91.88 79 GLY A O 1
ATOM 627 N N . ALA A 1 80 ? 2.828 -3.327 -3.096 1.00 92.62 80 ALA A N 1
ATOM 628 C CA . ALA A 1 80 ? 1.431 -3.007 -2.842 1.00 92.62 80 ALA A CA 1
ATOM 629 C C . ALA A 1 80 ? 1.147 -1.507 -2.873 1.00 92.62 80 ALA A C 1
ATOM 631 O O . ALA A 1 80 ? 1.897 -0.698 -2.328 1.00 92.62 80 ALA A O 1
ATOM 632 N N . ARG A 1 81 ? 0.001 -1.146 -3.450 1.00 92.44 81 ARG A N 1
ATOM 633 C CA . ARG A 1 81 ? -0.625 0.166 -3.281 1.00 92.44 81 ARG A CA 1
ATOM 634 C C . ARG A 1 81 ? -1.632 0.066 -2.143 1.00 92.44 81 ARG A C 1
ATOM 636 O O . ARG A 1 81 ? -2.487 -0.812 -2.174 1.00 92.44 81 ARG A O 1
ATOM 643 N N . VAL A 1 82 ? -1.555 0.967 -1.171 1.00 93.00 82 VAL A N 1
ATOM 644 C CA . VAL A 1 82 ? -2.448 0.998 -0.009 1.00 93.00 82 VAL A CA 1
ATOM 645 C C . VAL A 1 82 ? -3.203 2.320 0.023 1.00 93.00 82 VAL A C 1
ATOM 647 O O . VAL A 1 82 ? -2.604 3.386 0.153 1.00 93.00 82 VAL A O 1
ATOM 650 N N . ASP A 1 83 ? -4.523 2.252 -0.081 1.00 90.44 83 ASP A N 1
ATOM 651 C CA . ASP A 1 83 ? -5.432 3.383 0.019 1.00 90.44 83 ASP A CA 1
ATOM 652 C C . ASP A 1 83 ? -6.125 3.376 1.384 1.00 90.44 83 ASP A C 1
ATOM 654 O O . ASP A 1 83 ? -6.758 2.398 1.784 1.00 90.44 83 ASP A O 1
ATOM 658 N N . PHE A 1 84 ? -6.029 4.500 2.082 1.00 91.19 84 PHE A N 1
ATOM 659 C CA . PHE A 1 84 ? -6.743 4.769 3.320 1.00 91.19 84 PHE A CA 1
ATOM 660 C C . PHE A 1 84 ? -7.919 5.673 3.003 1.00 91.19 84 PHE A C 1
ATOM 662 O O . PHE A 1 84 ? -7.736 6.794 2.520 1.00 91.19 84 PHE A O 1
ATOM 669 N N . VAL A 1 85 ? -9.123 5.183 3.271 1.00 87.38 85 VAL A N 1
ATOM 670 C CA . VAL A 1 85 ? -10.366 5.889 2.987 1.00 87.38 85 VAL A CA 1
ATOM 671 C C . VAL A 1 85 ? -11.141 6.083 4.275 1.00 87.38 85 VAL A C 1
ATOM 673 O O . VAL A 1 85 ? -11.222 5.199 5.128 1.00 87.38 85 VAL A O 1
ATOM 676 N N . ASP A 1 86 ? -11.715 7.263 4.417 1.00 82.31 86 ASP A N 1
ATOM 677 C CA . ASP A 1 86 ? -12.451 7.667 5.590 1.00 82.31 86 ASP A CA 1
ATOM 678 C C . ASP A 1 86 ? -13.635 8.545 5.210 1.00 82.31 86 ASP A C 1
ATOM 680 O O . ASP A 1 86 ? -13.521 9.467 4.394 1.00 82.31 86 ASP A O 1
ATOM 684 N N . TRP A 1 87 ? -14.772 8.284 5.840 1.00 72.56 87 TRP A N 1
ATOM 685 C CA . TRP A 1 87 ? -15.973 9.075 5.628 1.00 72.56 87 TRP A CA 1
ATOM 686 C C . TRP A 1 87 ? -16.057 10.217 6.653 1.00 72.56 87 TRP A C 1
ATOM 688 O O . TRP A 1 87 ? -15.784 9.993 7.832 1.00 72.56 87 TRP A O 1
ATOM 698 N N . PRO A 1 88 ? -16.495 11.432 6.263 1.00 65.12 88 PRO A N 1
ATOM 699 C CA . PRO A 1 88 ? -16.915 11.844 4.919 1.00 65.12 88 PRO A CA 1
ATOM 700 C C . PRO A 1 88 ? -15.809 12.409 4.015 1.00 65.12 88 PRO A C 1
ATOM 702 O O . PRO A 1 88 ? -16.131 12.856 2.916 1.00 65.12 88 PRO A O 1
ATOM 705 N N . SER A 1 89 ? -14.546 12.467 4.449 1.00 64.12 89 SER A N 1
ATOM 706 C CA . SER A 1 89 ? -13.672 13.546 3.958 1.00 64.12 89 SER A CA 1
ATOM 707 C C . SER A 1 89 ? -12.273 13.167 3.491 1.00 64.12 89 SER A C 1
ATOM 709 O O . SER A 1 89 ? -11.635 14.017 2.870 1.00 64.12 89 SER A O 1
ATOM 711 N N . THR A 1 90 ? -11.743 11.982 3.791 1.00 77.38 90 THR A N 1
ATOM 712 C CA . THR A 1 90 ? -10.306 11.739 3.575 1.00 77.38 90 THR A CA 1
ATOM 713 C C . THR A 1 90 ? -10.037 10.454 2.823 1.00 77.38 90 THR A C 1
ATOM 715 O O . THR A 1 90 ? -10.351 9.368 3.287 1.00 77.38 90 THR A O 1
ATOM 718 N N . HIS A 1 91 ? -9.388 10.597 1.672 1.00 84.44 91 HIS A N 1
ATOM 719 C CA . HIS A 1 91 ? -8.771 9.510 0.927 1.00 84.44 91 HIS A CA 1
ATOM 720 C C . HIS A 1 91 ? -7.328 9.901 0.636 1.00 84.44 91 HIS A C 1
ATOM 722 O O . HIS A 1 91 ? -7.064 10.991 0.126 1.00 84.44 91 HIS A O 1
ATOM 728 N N . TRP A 1 92 ? -6.395 9.025 0.981 1.00 87.38 92 TRP A N 1
ATOM 729 C CA . TRP A 1 92 ? -4.997 9.156 0.601 1.00 87.38 92 TRP A CA 1
ATOM 730 C C . TRP A 1 92 ? -4.377 7.784 0.337 1.00 87.38 92 TRP A C 1
ATOM 732 O O . TRP A 1 92 ? -4.942 6.749 0.690 1.00 87.38 92 TRP A O 1
ATOM 742 N N . THR A 1 93 ? -3.213 7.786 -0.306 1.00 89.75 93 THR A N 1
ATOM 743 C CA . THR A 1 93 ? -2.548 6.575 -0.795 1.00 89.75 93 THR A CA 1
ATOM 744 C C . THR A 1 93 ? -1.089 6.558 -0.350 1.00 89.75 93 THR A C 1
ATOM 746 O O . THR A 1 93 ? -0.434 7.599 -0.304 1.00 89.75 93 THR A O 1
ATOM 749 N N . THR A 1 94 ? -0.572 5.369 -0.062 1.00 92.81 94 THR A N 1
ATOM 750 C CA . THR A 1 94 ? 0.857 5.075 0.099 1.00 92.81 94 THR A CA 1
ATOM 751 C C . THR A 1 94 ? 1.194 3.758 -0.593 1.00 92.81 94 THR A C 1
ATOM 753 O O . THR A 1 94 ? 0.309 3.062 -1.088 1.00 92.81 94 THR A O 1
ATOM 756 N N . TYR A 1 95 ? 2.474 3.411 -0.636 1.00 93.69 95 TYR A N 1
ATOM 757 C CA . TYR A 1 95 ? 2.958 2.176 -1.237 1.00 93.69 95 TYR A CA 1
ATOM 758 C C . TYR A 1 95 ? 3.824 1.409 -0.245 1.00 93.69 95 TYR A C 1
ATOM 760 O O . TYR A 1 95 ? 4.611 2.008 0.484 1.00 93.69 95 TYR A O 1
ATOM 768 N N . LEU A 1 96 ? 3.689 0.087 -0.251 1.00 95.06 96 LEU A N 1
ATOM 769 C CA . LEU A 1 96 ? 4.638 -0.841 0.355 1.00 95.06 96 LEU A CA 1
ATOM 770 C C . LEU A 1 96 ? 5.524 -1.364 -0.775 1.00 95.06 96 LEU A C 1
ATOM 772 O O . LEU A 1 96 ? 5.008 -1.784 -1.813 1.00 95.06 96 LEU A O 1
ATOM 776 N N . ASN A 1 97 ? 6.845 -1.307 -0.599 1.00 94.62 97 ASN A N 1
ATOM 777 C CA . ASN A 1 97 ? 7.817 -1.677 -1.632 1.00 94.62 97 ASN A CA 1
ATOM 778 C C . ASN A 1 97 ? 7.577 -0.947 -2.976 1.00 94.62 97 ASN A C 1
ATOM 780 O O . ASN A 1 97 ? 7.458 -1.576 -4.035 1.00 94.62 97 ASN A O 1
ATOM 784 N N . LEU A 1 98 ? 7.500 0.394 -2.955 1.00 93.00 98 LEU A N 1
ATOM 785 C CA . LEU A 1 98 ? 7.245 1.210 -4.157 1.00 93.00 98 LEU A CA 1
ATOM 786 C C . LEU A 1 98 ? 8.198 0.865 -5.312 1.00 93.00 98 LEU A C 1
ATOM 788 O O . LEU A 1 98 ? 7.756 0.733 -6.448 1.00 93.00 98 LEU A O 1
ATOM 792 N N . ASP A 1 99 ? 9.482 0.648 -5.023 1.00 91.62 99 ASP A N 1
ATOM 793 C CA . ASP A 1 99 ? 10.478 0.290 -6.038 1.00 91.62 99 ASP A CA 1
ATOM 794 C C . ASP A 1 99 ? 10.129 -0.976 -6.828 1.00 91.62 99 ASP A C 1
ATOM 796 O O . ASP A 1 99 ? 10.383 -1.033 -8.031 1.00 91.62 99 ASP A O 1
ATOM 800 N N . ARG A 1 100 ? 9.541 -1.984 -6.172 1.00 91.06 100 ARG A N 1
ATOM 801 C CA . ARG A 1 100 ? 9.082 -3.209 -6.843 1.00 91.06 100 ARG A CA 1
ATOM 802 C C . ARG A 1 100 ? 7.781 -2.956 -7.590 1.00 91.06 100 ARG A C 1
ATOM 804 O O . ARG A 1 100 ? 7.654 -3.350 -8.744 1.00 91.06 100 ARG A O 1
ATOM 811 N N . THR A 1 101 ? 6.877 -2.188 -6.979 1.00 90.06 101 THR A N 1
ATOM 812 C CA . THR A 1 101 ? 5.613 -1.760 -7.600 1.00 90.06 101 THR A CA 1
ATOM 813 C C . THR A 1 101 ? 5.846 -1.052 -8.943 1.00 90.06 101 THR A C 1
ATOM 815 O O . THR A 1 101 ? 5.137 -1.311 -9.914 1.00 90.06 101 THR A O 1
ATOM 818 N N . LEU A 1 102 ? 6.881 -0.209 -9.041 1.00 90.25 102 LEU A N 1
ATOM 819 C CA . LEU A 1 102 ? 7.226 0.503 -10.275 1.00 90.25 102 LEU A CA 1
ATOM 820 C C . LEU A 1 102 ? 7.545 -0.429 -11.450 1.00 90.25 102 LEU A C 1
ATOM 822 O O . LEU A 1 102 ? 7.237 -0.066 -12.580 1.00 90.25 102 LEU A O 1
ATOM 826 N N . GLY A 1 103 ? 8.085 -1.627 -11.201 1.00 88.25 103 GLY A N 1
ATOM 827 C CA . GLY A 1 103 ? 8.335 -2.627 -12.247 1.00 88.25 103 GLY A CA 1
ATOM 828 C C . GLY A 1 103 ? 7.063 -3.202 -12.882 1.00 88.25 103 GLY A C 1
ATOM 829 O O . GLY A 1 103 ? 7.130 -3.779 -13.966 1.00 88.25 103 GLY A O 1
ATOM 830 N N . TYR A 1 104 ? 5.905 -3.023 -12.238 1.00 86.25 104 TYR A N 1
ATOM 831 C CA . TYR A 1 104 ? 4.595 -3.413 -12.772 1.00 86.25 104 TYR A CA 1
ATOM 832 C C . TYR A 1 104 ? 3.812 -2.235 -13.354 1.00 86.25 104 TYR A C 1
ATOM 834 O O . TYR A 1 104 ? 2.933 -2.442 -14.188 1.00 86.25 104 TYR A O 1
ATOM 842 N N . ILE A 1 105 ? 4.125 -1.007 -12.930 1.00 85.56 105 ILE A N 1
ATOM 843 C CA . ILE A 1 105 ? 3.539 0.221 -13.486 1.00 85.56 105 ILE A CA 1
ATOM 844 C C . ILE A 1 105 ? 4.232 0.586 -14.802 1.00 85.56 105 ILE A C 1
ATOM 846 O O . ILE A 1 105 ? 3.575 0.912 -15.789 1.00 85.56 105 ILE A O 1
ATOM 850 N N . ILE A 1 106 ? 5.562 0.519 -14.821 1.00 87.38 106 ILE A N 1
ATOM 851 C CA . ILE A 1 106 ? 6.387 0.852 -15.977 1.00 87.38 106 ILE A CA 1
ATOM 852 C C . ILE A 1 106 ? 6.875 -0.453 -16.572 1.00 87.38 106 ILE A C 1
ATOM 854 O O . ILE A 1 106 ? 7.685 -1.161 -15.980 1.00 87.38 106 ILE A O 1
ATOM 858 N N . THR A 1 107 ? 6.369 -0.770 -17.758 1.00 84.06 107 THR A N 1
ATOM 859 C CA . THR A 1 107 ? 6.768 -1.984 -18.465 1.00 84.06 107 THR A CA 1
ATOM 860 C C . THR A 1 107 ? 8.232 -1.859 -18.895 1.00 84.06 107 THR A C 1
ATOM 862 O O . THR A 1 107 ? 8.552 -0.939 -19.652 1.00 84.06 107 THR A O 1
ATOM 865 N N . PRO A 1 108 ? 9.128 -2.762 -18.456 1.00 85.12 108 PRO A N 1
ATOM 866 C CA . PRO A 1 108 ? 10.493 -2.792 -18.960 1.00 85.12 108 PRO A CA 1
ATOM 867 C C . PRO A 1 108 ? 10.496 -3.017 -20.473 1.00 85.12 108 PRO A C 1
ATOM 869 O O . PRO 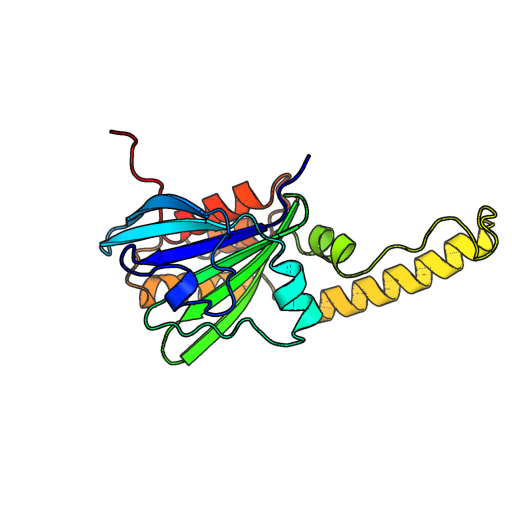A 1 108 ? 9.639 -3.729 -21.007 1.00 85.12 108 PRO A O 1
ATOM 872 N N . TYR A 1 109 ? 11.468 -2.439 -21.175 1.00 87.38 109 TYR A N 1
ATOM 873 C CA . TYR A 1 109 ? 11.627 -2.723 -22.597 1.00 87.38 109 TYR A CA 1
ATOM 874 C C . TYR A 1 109 ? 11.966 -4.206 -22.800 1.00 87.38 109 TYR A C 1
ATOM 876 O O . TYR A 1 109 ? 12.644 -4.840 -21.988 1.00 87.38 109 TYR A O 1
ATOM 884 N N . ALA A 1 110 ? 11.478 -4.775 -23.900 1.00 88.69 110 ALA A N 1
ATOM 885 C CA . ALA A 1 110 ? 11.883 -6.114 -24.296 1.00 88.69 110 ALA A CA 1
ATOM 886 C C . ALA A 1 110 ? 13.344 -6.075 -24.772 1.00 88.69 110 ALA A C 1
ATOM 888 O O . ALA A 1 110 ? 13.716 -5.130 -25.469 1.00 88.69 110 ALA A O 1
ATOM 889 N N . PRO A 1 111 ? 14.161 -7.108 -24.504 1.00 88.00 111 PRO A N 1
ATOM 890 C CA . PRO A 1 111 ? 15.547 -7.163 -24.978 1.00 88.00 111 PRO A CA 1
ATOM 891 C C . PRO A 1 111 ? 15.650 -7.433 -26.494 1.00 88.00 111 PRO A C 1
ATOM 893 O O . PRO A 1 111 ? 16.683 -7.893 -26.975 1.00 88.00 111 PRO A O 1
ATOM 896 N N . PHE A 1 112 ? 14.580 -7.158 -27.247 1.00 93.31 112 PHE A N 1
ATOM 897 C CA . PHE A 1 112 ? 14.457 -7.402 -28.675 1.00 93.31 112 PHE A CA 1
ATOM 898 C C . PHE A 1 112 ? 13.882 -6.177 -29.396 1.00 93.31 112 PHE A C 1
ATOM 900 O O . PHE A 1 112 ? 13.068 -5.444 -28.830 1.00 93.31 112 PHE A O 1
ATOM 907 N N . ASP A 1 113 ? 14.278 -5.980 -30.652 1.00 89.81 113 ASP A N 1
ATOM 908 C CA . ASP A 1 113 ? 13.666 -5.000 -31.553 1.00 89.81 113 ASP A CA 1
ATOM 909 C C . ASP A 1 113 ? 12.280 -5.458 -32.065 1.00 89.81 113 ASP A C 1
ATOM 911 O O . ASP A 1 113 ? 11.756 -6.511 -31.686 1.00 89.81 113 ASP A O 1
ATOM 915 N N . ALA A 1 114 ? 11.650 -4.651 -32.925 1.00 88.75 114 ALA A N 1
ATOM 916 C CA . ALA A 1 114 ? 10.328 -4.953 -33.480 1.00 88.75 114 ALA A CA 1
ATOM 917 C C . ALA A 1 114 ? 10.331 -6.185 -34.406 1.00 88.75 114 ALA A C 1
ATOM 919 O O . ALA A 1 114 ? 9.293 -6.818 -34.611 1.00 88.75 114 ALA A O 1
ATOM 920 N N . GLU A 1 115 ? 11.493 -6.527 -34.957 1.00 93.19 115 GLU A N 1
ATOM 921 C CA . GLU A 1 115 ? 11.737 -7.692 -35.796 1.00 93.19 115 GLU A CA 1
ATOM 922 C C . GLU A 1 115 ? 12.097 -8.948 -34.977 1.00 93.19 115 GLU A C 1
ATOM 924 O O . GLU A 1 115 ? 12.159 -10.046 -35.538 1.00 93.19 115 GLU A O 1
ATOM 929 N N . GLY A 1 116 ? 12.272 -8.814 -33.658 1.00 91.19 116 GLY A N 1
ATOM 930 C CA . GLY A 1 116 ? 12.589 -9.898 -32.732 1.00 91.19 116 GLY A CA 1
ATOM 931 C C . GLY A 1 116 ? 14.080 -10.232 -32.627 1.00 91.19 116 GLY A C 1
ATOM 932 O O . GLY A 1 116 ? 14.418 -11.289 -32.091 1.00 91.19 116 GLY A O 1
ATOM 933 N N . ASN A 1 117 ? 14.972 -9.379 -33.135 1.00 93.69 117 ASN A N 1
ATOM 934 C CA . ASN A 1 117 ? 16.415 -9.542 -32.953 1.00 93.69 117 ASN A CA 1
ATOM 935 C C . ASN A 1 117 ? 16.839 -8.995 -31.592 1.00 93.69 117 ASN A C 1
ATOM 937 O O . ASN A 1 117 ? 16.277 -8.008 -31.125 1.00 93.69 117 ASN A O 1
ATOM 941 N N . GLU A 1 118 ? 17.851 -9.607 -30.976 1.00 95.50 118 GLU A N 1
ATOM 942 C CA . GLU 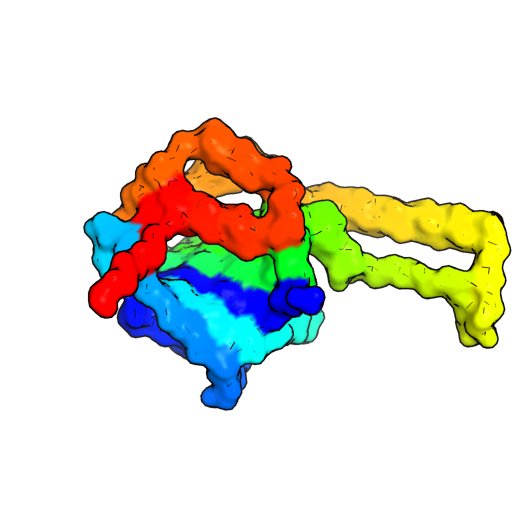A 1 118 ? 18.448 -9.076 -29.747 1.00 95.50 118 GLU A CA 1
ATOM 943 C C . GLU A 1 118 ? 18.992 -7.665 -29.980 1.00 95.50 118 GLU A C 1
ATOM 945 O O . GLU A 1 118 ? 19.650 -7.392 -30.989 1.00 95.50 118 GLU A O 1
ATOM 950 N N . LEU A 1 119 ? 18.712 -6.774 -29.031 1.00 94.44 119 LEU A N 1
ATOM 951 C CA . LEU A 1 119 ? 19.254 -5.422 -29.046 1.00 94.44 119 LEU A CA 1
ATOM 952 C C . LEU A 1 119 ? 20.779 -5.463 -28.882 1.00 94.44 119 LEU A C 1
ATOM 954 O O . LEU A 1 119 ? 21.313 -6.238 -28.087 1.00 94.44 119 LEU A O 1
ATOM 958 N N . ASP A 1 120 ? 21.481 -4.597 -29.612 1.00 95.50 120 ASP A N 1
ATOM 959 C CA . ASP A 1 120 ? 22.903 -4.375 -29.364 1.00 95.50 120 ASP A CA 1
ATOM 960 C C . ASP A 1 120 ? 23.131 -3.564 -28.074 1.00 95.50 120 ASP A C 1
ATOM 962 O O . ASP A 1 120 ? 22.210 -2.979 -27.504 1.00 95.50 120 ASP A O 1
ATOM 9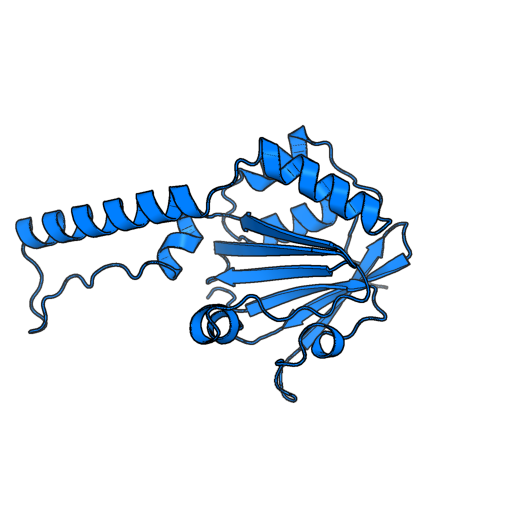66 N N . GLU A 1 121 ? 24.377 -3.532 -27.599 1.00 94.75 121 GLU A N 1
ATOM 967 C CA . GLU A 1 121 ? 24.743 -2.872 -26.338 1.00 94.75 121 GLU A CA 1
ATOM 968 C C . GLU A 1 121 ? 24.351 -1.384 -26.310 1.00 94.75 121 GLU A C 1
ATOM 970 O O . GLU A 1 121 ? 23.874 -0.890 -25.291 1.00 94.75 121 GLU A O 1
ATOM 975 N N . ALA A 1 122 ? 24.482 -0.679 -27.438 1.00 94.69 122 ALA A N 1
ATOM 976 C CA . ALA A 1 122 ? 24.142 0.739 -27.523 1.00 94.69 122 ALA A CA 1
ATOM 977 C C . ALA A 1 122 ? 22.623 0.968 -27.468 1.00 94.69 122 ALA A C 1
ATOM 979 O O . ALA A 1 122 ? 22.157 1.929 -26.853 1.00 94.69 122 ALA A O 1
ATOM 980 N N . ALA A 1 123 ? 21.842 0.089 -28.098 1.00 93.38 123 ALA A N 1
ATOM 981 C CA . ALA A 1 123 ? 20.389 0.114 -28.033 1.00 93.38 123 ALA A CA 1
ATOM 982 C C . ALA A 1 123 ? 19.884 -0.235 -26.626 1.00 93.38 123 ALA A C 1
ATOM 984 O O . ALA A 1 123 ? 18.981 0.442 -26.137 1.00 93.38 123 ALA A O 1
ATOM 985 N N . VAL A 1 124 ? 20.491 -1.223 -25.959 1.00 94.12 124 VAL A N 1
ATOM 986 C CA . VAL A 1 124 ? 20.205 -1.562 -24.554 1.00 94.12 124 VAL A CA 1
ATOM 987 C C . VAL A 1 124 ? 20.464 -0.358 -23.648 1.00 94.12 124 VAL A C 1
ATOM 989 O O . VAL A 1 124 ? 19.555 0.066 -22.941 1.00 94.12 124 VAL A O 1
ATOM 992 N N . GLU A 1 125 ? 21.644 0.265 -23.728 1.00 94.25 125 GLU A N 1
ATOM 993 C CA . GLU A 1 125 ? 21.987 1.433 -22.901 1.00 94.25 125 GLU A CA 1
ATOM 994 C C . GLU A 1 125 ? 21.022 2.611 -23.134 1.00 94.25 125 GLU A C 1
ATOM 996 O O . GLU A 1 125 ? 20.603 3.289 -22.190 1.00 94.25 125 GLU A O 1
ATOM 1001 N N . ALA A 1 126 ? 20.619 2.844 -24.387 1.00 93.56 126 ALA A N 1
ATOM 1002 C CA . ALA A 1 126 ? 19.665 3.896 -24.718 1.00 93.56 126 ALA A CA 1
ATOM 1003 C C . ALA A 1 126 ? 18.271 3.626 -24.125 1.00 93.56 126 ALA A C 1
ATOM 1005 O O . ALA A 1 126 ? 17.646 4.549 -23.596 1.00 93.56 126 ALA A O 1
ATOM 1006 N N . GLN A 1 127 ? 17.790 2.382 -24.200 1.00 93.88 127 GLN A N 1
ATOM 1007 C CA . GLN A 1 127 ? 16.502 1.983 -23.630 1.00 93.88 127 GLN A CA 1
ATOM 1008 C C . GLN A 1 127 ? 16.530 2.004 -22.100 1.00 93.88 127 GLN A C 1
ATOM 1010 O O . GLN A 1 127 ? 15.609 2.541 -21.486 1.00 93.88 127 GLN A O 1
ATOM 1015 N N . ASP A 1 128 ? 17.615 1.530 -21.483 1.00 93.56 128 ASP A N 1
ATOM 1016 C CA . ASP A 1 128 ? 17.839 1.633 -20.040 1.00 93.56 128 ASP A CA 1
ATOM 1017 C C . ASP A 1 128 ? 17.772 3.090 -19.580 1.00 93.56 128 ASP A C 1
ATOM 1019 O O . ASP A 1 128 ? 17.064 3.410 -18.628 1.00 93.56 128 ASP A O 1
ATOM 1023 N N . ALA A 1 129 ? 18.450 4.006 -20.273 1.00 94.44 129 ALA A N 1
ATOM 1024 C CA . ALA A 1 129 ? 18.441 5.419 -19.907 1.00 94.44 129 ALA A CA 1
ATOM 1025 C C . ALA A 1 129 ? 17.044 6.062 -20.003 1.00 94.44 129 ALA A C 1
ATOM 1027 O O . ALA A 1 129 ? 16.735 6.974 -19.229 1.00 94.44 129 ALA A O 1
ATOM 1028 N N . VAL A 1 130 ? 16.199 5.622 -20.943 1.00 94.31 130 VAL A N 1
ATOM 1029 C CA . VAL A 1 130 ? 14.795 6.059 -21.029 1.00 94.31 130 VAL A CA 1
ATOM 1030 C C . VAL A 1 130 ? 13.987 5.460 -19.881 1.00 94.31 130 VAL A C 1
ATOM 1032 O O . VAL A 1 130 ? 13.355 6.214 -19.143 1.00 94.31 130 VAL A O 1
ATOM 1035 N N . TYR A 1 131 ? 14.077 4.145 -19.677 1.00 93.69 131 TYR A N 1
ATOM 1036 C CA . TYR A 1 131 ? 13.369 3.434 -18.614 1.00 93.69 131 TYR A CA 1
ATOM 1037 C C . TYR A 1 131 ? 13.699 3.994 -17.225 1.00 93.69 131 TYR A C 1
ATOM 1039 O O . TYR A 1 131 ? 12.791 4.291 -16.454 1.00 93.69 131 TYR A O 1
ATOM 1047 N N . GLN A 1 132 ? 14.980 4.218 -16.911 1.00 94.62 132 GLN A N 1
ATOM 1048 C CA . GLN A 1 132 ? 15.383 4.790 -15.621 1.00 94.62 132 GLN A CA 1
ATOM 1049 C C . GLN A 1 132 ? 14.849 6.213 -15.438 1.00 94.62 132 GLN A C 1
ATOM 1051 O O . GLN A 1 132 ? 14.390 6.560 -14.357 1.00 94.62 132 GLN A O 1
ATOM 1056 N N . ARG A 1 133 ? 14.828 7.032 -16.498 1.00 95.62 133 ARG A N 1
ATOM 1057 C CA . ARG A 1 133 ? 14.269 8.389 -16.422 1.00 95.62 133 ARG A CA 1
ATOM 1058 C C . ARG A 1 133 ? 12.769 8.372 -16.136 1.00 95.62 133 ARG A C 1
ATOM 1060 O O . ARG A 1 133 ? 12.297 9.186 -15.345 1.00 95.62 133 ARG A O 1
ATOM 1067 N N . GLU A 1 134 ? 12.025 7.490 -16.796 1.00 95.00 134 GLU A N 1
ATOM 1068 C CA . GLU A 1 134 ? 10.589 7.322 -16.556 1.00 95.00 134 GLU A CA 1
ATOM 1069 C C . GLU A 1 134 ? 10.331 6.793 -15.144 1.00 95.00 134 GLU A C 1
ATOM 1071 O O . GLU A 1 134 ? 9.494 7.341 -14.427 1.00 95.00 134 GLU A O 1
ATOM 1076 N N . ARG A 1 135 ? 11.117 5.804 -14.709 1.00 94.38 135 ARG A N 1
ATOM 1077 C CA . ARG A 1 135 ? 11.064 5.251 -13.356 1.00 94.38 135 ARG A CA 1
ATOM 1078 C C . ARG A 1 135 ? 11.335 6.295 -12.283 1.00 94.38 135 ARG A C 1
ATOM 1080 O O . ARG A 1 135 ? 10.553 6.384 -11.343 1.00 94.38 135 ARG A O 1
ATOM 1087 N N . ASP A 1 136 ? 12.383 7.098 -12.422 1.00 95.38 136 ASP A N 1
ATOM 1088 C CA . ASP A 1 136 ? 12.723 8.149 -11.459 1.00 95.38 136 ASP A CA 1
ATOM 1089 C C . ASP A 1 136 ? 11.628 9.222 -11.383 1.00 95.38 136 ASP A C 1
ATOM 1091 O O . ASP A 1 136 ? 11.272 9.685 -10.296 1.00 95.38 136 ASP A O 1
ATOM 1095 N N . ALA A 1 137 ? 11.066 9.609 -12.533 1.00 95.25 137 ALA A N 1
ATOM 1096 C CA . ALA A 1 137 ? 9.972 10.574 -12.591 1.00 95.25 137 ALA A CA 1
ATOM 1097 C C . ALA A 1 137 ? 8.706 10.040 -11.905 1.00 95.25 137 ALA A C 1
ATOM 1099 O O . ALA A 1 137 ? 8.057 10.767 -11.149 1.00 95.25 137 ALA A O 1
ATOM 1100 N N . GLU A 1 138 ? 8.375 8.770 -12.130 1.00 93.00 138 GLU A N 1
ATOM 1101 C CA . GLU A 1 138 ? 7.209 8.131 -11.530 1.00 93.00 138 GLU A CA 1
ATOM 1102 C C . GLU A 1 138 ? 7.406 7.862 -10.034 1.00 93.00 138 GLU A C 1
ATOM 1104 O O . GLU A 1 138 ? 6.499 8.121 -9.241 1.00 93.00 138 GLU A O 1
ATOM 1109 N N . TYR A 1 139 ? 8.610 7.452 -9.620 1.00 94.06 139 TYR A N 1
ATOM 1110 C CA . TYR A 1 139 ? 8.986 7.363 -8.210 1.00 94.06 139 TYR A CA 1
ATOM 1111 C C . TYR A 1 139 ? 8.780 8.715 -7.528 1.00 94.06 139 TYR A C 1
ATOM 1113 O O . TYR A 1 139 ? 8.081 8.796 -6.524 1.00 94.06 139 TYR A O 1
ATOM 1121 N N . ALA A 1 140 ? 9.314 9.801 -8.095 1.00 94.19 140 ALA A N 1
ATOM 1122 C CA . ALA A 1 140 ? 9.160 11.140 -7.528 1.00 94.19 140 ALA A CA 1
ATOM 1123 C C . ALA A 1 140 ? 7.692 11.601 -7.455 1.00 94.19 140 ALA A C 1
ATOM 1125 O O . ALA A 1 140 ? 7.336 12.370 -6.562 1.00 94.19 140 ALA A O 1
ATOM 1126 N N . ARG A 1 141 ? 6.838 11.141 -8.378 1.00 92.19 141 ARG A N 1
ATOM 1127 C CA . ARG A 1 141 ? 5.401 11.449 -8.401 1.00 92.19 141 ARG A CA 1
ATOM 1128 C C . ARG A 1 141 ? 4.615 10.685 -7.332 1.00 92.19 141 ARG A C 1
ATOM 1130 O O . ARG A 1 141 ? 3.667 11.235 -6.775 1.00 92.19 141 ARG A O 1
ATOM 1137 N N . LEU A 1 142 ? 4.959 9.419 -7.102 1.00 90.75 142 LEU A N 1
ATOM 1138 C CA . LEU A 1 142 ? 4.218 8.499 -6.233 1.00 90.75 142 LEU A CA 1
ATOM 1139 C C . LEU A 1 142 ? 4.755 8.435 -4.803 1.00 90.75 142 LEU A C 1
ATOM 1141 O O . LEU A 1 142 ? 4.003 8.117 -3.882 1.00 90.75 142 LEU A O 1
ATOM 1145 N N . HIS A 1 143 ? 6.045 8.704 -4.614 1.00 92.62 143 HIS A N 1
ATOM 1146 C CA . HIS A 1 143 ? 6.700 8.573 -3.326 1.00 92.62 143 HIS A CA 1
ATOM 1147 C C . HIS A 1 143 ? 6.232 9.662 -2.362 1.00 92.62 143 HIS A C 1
ATOM 1149 O O . HIS A 1 143 ? 6.482 10.854 -2.551 1.00 92.62 143 HIS A O 1
ATOM 1155 N N . VAL A 1 144 ? 5.604 9.222 -1.277 1.00 91.94 144 VAL A N 1
ATOM 1156 C CA . VAL A 1 144 ? 5.341 10.048 -0.104 1.00 91.94 144 VAL A CA 1
ATOM 1157 C C . VAL A 1 144 ? 6.255 9.542 1.012 1.00 91.94 144 VAL A C 1
ATOM 1159 O O . VAL A 1 144 ? 6.205 8.351 1.319 1.00 91.94 144 VAL A O 1
ATOM 1162 N N . PRO A 1 145 ? 7.087 10.401 1.630 1.00 94.56 145 PRO A N 1
ATOM 1163 C CA . PRO A 1 145 ? 7.999 9.965 2.681 1.00 94.56 145 PRO A CA 1
ATOM 1164 C C . PRO A 1 145 ? 7.263 9.288 3.841 1.00 94.56 145 PRO A C 1
ATOM 1166 O O . PRO A 1 145 ? 6.226 9.789 4.289 1.00 94.56 145 PRO A O 1
ATOM 1169 N N . ALA A 1 146 ? 7.843 8.225 4.407 1.00 94.81 146 ALA A N 1
ATOM 1170 C CA . ALA A 1 146 ? 7.260 7.525 5.552 1.00 94.81 146 ALA A CA 1
ATOM 1171 C C . ALA A 1 146 ? 7.011 8.448 6.756 1.00 94.81 146 ALA A C 1
ATOM 1173 O O . ALA A 1 146 ? 6.013 8.323 7.463 1.00 94.81 146 ALA A O 1
ATOM 1174 N N . ALA A 1 147 ? 7.867 9.458 6.946 1.00 95.88 147 ALA A N 1
ATOM 1175 C CA . ALA A 1 147 ? 7.692 10.487 7.972 1.00 95.88 147 ALA A CA 1
ATOM 1176 C C . ALA A 1 147 ? 6.400 11.317 7.814 1.00 95.88 147 ALA A C 1
ATOM 1178 O O . ALA A 1 147 ? 5.943 11.930 8.779 1.00 95.88 147 ALA A O 1
ATOM 1179 N N . THR A 1 148 ? 5.813 11.352 6.616 1.00 95.75 148 THR A N 1
ATOM 1180 C CA . THR A 1 148 ? 4.523 11.991 6.329 1.00 95.75 148 THR A CA 1
ATOM 1181 C C . THR A 1 148 ? 3.370 10.993 6.422 1.00 95.75 148 THR A C 1
ATOM 1183 O O . THR A 1 148 ? 2.334 11.322 6.999 1.00 95.75 148 THR A O 1
ATOM 1186 N N . THR A 1 149 ? 3.535 9.778 5.894 1.00 94.69 149 THR A N 1
ATOM 1187 C CA . THR A 1 149 ? 2.461 8.770 5.853 1.00 94.69 149 THR A CA 1
ATOM 1188 C C . THR A 1 149 ? 2.208 8.106 7.202 1.00 94.69 149 THR A C 1
ATOM 1190 O O . THR A 1 149 ? 1.054 7.845 7.527 1.00 94.69 149 THR A O 1
ATOM 1193 N N . ALA A 1 150 ? 3.233 7.884 8.030 1.00 96.94 150 ALA A N 1
ATOM 1194 C CA . ALA A 1 150 ? 3.066 7.228 9.326 1.00 96.94 150 ALA A CA 1
ATOM 1195 C C . ALA A 1 150 ? 2.143 8.016 10.281 1.00 96.94 150 ALA A C 1
ATOM 1197 O O . ALA A 1 150 ? 1.176 7.434 10.775 1.00 96.94 150 ALA A O 1
ATOM 1198 N N . PRO A 1 151 ? 2.328 9.334 10.512 1.00 96.31 151 PRO A N 1
ATOM 1199 C CA . PRO A 1 151 ? 1.362 10.112 11.289 1.00 96.31 151 PRO A CA 1
ATOM 1200 C C . PRO A 1 151 ? -0.052 10.099 10.689 1.00 96.31 151 PRO A C 1
ATOM 1202 O O . PRO A 1 151 ? -1.023 10.051 11.438 1.00 96.31 151 PRO A O 1
ATOM 1205 N N . ALA A 1 152 ? -0.178 10.114 9.356 1.00 94.81 152 ALA A N 1
ATOM 1206 C CA . ALA A 1 152 ? -1.475 10.068 8.678 1.00 94.81 152 ALA A CA 1
ATOM 1207 C C . ALA A 1 152 ? -2.191 8.719 8.875 1.00 94.81 152 ALA A C 1
ATOM 1209 O O . ALA A 1 152 ? -3.395 8.699 9.116 1.00 94.81 152 ALA A O 1
ATOM 1210 N N . ALA A 1 153 ? -1.456 7.605 8.838 1.00 95.56 153 ALA A N 1
ATOM 1211 C CA . ALA A 1 153 ? -1.977 6.268 9.115 1.00 95.56 153 ALA A CA 1
ATOM 1212 C C . ALA A 1 153 ? -2.451 6.121 10.565 1.00 95.56 153 ALA A C 1
ATOM 1214 O O . ALA A 1 153 ? -3.535 5.591 10.801 1.00 95.56 153 ALA A O 1
ATOM 1215 N N . LEU A 1 154 ? -1.688 6.639 11.534 1.00 95.81 154 LEU A N 1
ATOM 1216 C CA . LEU A 1 154 ? -2.112 6.634 12.938 1.00 95.81 154 LEU A CA 1
ATOM 1217 C C . LEU A 1 154 ? -3.356 7.501 13.155 1.00 95.81 154 LEU A C 1
ATOM 1219 O O . LEU A 1 154 ? -4.298 7.048 13.796 1.00 95.81 154 LEU A O 1
ATOM 1223 N N . ALA A 1 155 ? -3.395 8.703 12.573 1.00 93.50 155 ALA A N 1
ATOM 1224 C CA . ALA A 1 155 ? -4.563 9.577 12.653 1.00 93.50 155 ALA A CA 1
ATOM 1225 C C . ALA A 1 155 ? -5.808 8.939 12.014 1.00 93.50 155 ALA A C 1
ATOM 1227 O O . ALA A 1 155 ? -6.905 9.052 12.557 1.00 93.50 155 ALA A O 1
ATOM 1228 N N . TRP A 1 156 ? -5.639 8.233 10.890 1.00 93.25 156 TRP A N 1
ATOM 1229 C CA . TRP A 1 156 ? -6.711 7.444 10.283 1.00 93.25 156 TRP A CA 1
ATOM 1230 C C . TRP A 1 156 ? -7.203 6.348 11.235 1.00 93.25 156 TRP A C 1
ATOM 1232 O O . TRP A 1 156 ? -8.406 6.214 11.433 1.00 93.25 156 TRP A O 1
ATOM 1242 N N . ALA A 1 157 ? -6.299 5.598 11.873 1.00 93.69 157 ALA A N 1
ATOM 1243 C CA . ALA A 1 157 ? -6.683 4.528 12.793 1.00 93.69 157 ALA A CA 1
ATOM 1244 C C . ALA A 1 157 ? -7.437 5.068 14.016 1.00 93.69 157 ALA A C 1
ATOM 1246 O O . ALA A 1 157 ? -8.463 4.509 14.397 1.00 93.69 157 ALA A O 1
ATOM 1247 N N . GLU A 1 158 ? -6.981 6.183 14.587 1.00 92.69 158 GLU A N 1
ATOM 1248 C CA . GLU A 1 158 ? -7.684 6.871 15.673 1.00 92.69 158 GLU A CA 1
ATOM 1249 C C . GLU A 1 158 ? -9.085 7.332 15.246 1.00 92.69 158 GLU A C 1
ATOM 1251 O O . GLU A 1 158 ? -10.047 7.155 15.996 1.00 92.69 158 GLU A O 1
ATOM 1256 N N . HIS A 1 159 ? -9.231 7.886 14.038 1.00 90.19 159 HIS A N 1
ATOM 1257 C CA . HIS A 1 159 ? -10.535 8.313 13.525 1.00 90.19 159 HIS A CA 1
ATOM 1258 C C . HIS A 1 159 ? -11.473 7.128 13.242 1.00 90.19 159 HIS A C 1
ATOM 1260 O O . HIS A 1 159 ? -12.662 7.201 13.550 1.00 90.19 159 HIS A O 1
ATOM 1266 N N . ALA A 1 160 ? -10.924 6.001 12.782 1.00 89.19 160 ALA A N 1
ATOM 1267 C CA . ALA A 1 160 ? -11.623 4.724 12.645 1.00 89.19 160 ALA A CA 1
ATOM 1268 C C . ALA A 1 160 ? -11.981 4.066 14.000 1.00 89.19 160 ALA A C 1
ATOM 1270 O O . ALA A 1 160 ? -12.509 2.953 14.036 1.00 89.19 160 ALA A O 1
ATOM 1271 N N . GLY A 1 161 ? -11.671 4.719 15.127 1.00 90.81 161 GLY A N 1
ATOM 1272 C CA . GLY A 1 161 ? -11.943 4.234 16.480 1.00 90.81 161 GLY A CA 1
ATOM 1273 C C . GLY A 1 161 ? -10.975 3.157 16.973 1.00 90.81 161 GLY A C 1
ATOM 1274 O O . GLY A 1 161 ? -11.165 2.625 18.068 1.00 90.81 161 GLY A O 1
ATOM 1275 N N . LEU A 1 162 ? -9.941 2.827 16.196 1.00 93.19 162 LEU A N 1
ATOM 1276 C CA . LEU A 1 162 ? -8.924 1.851 16.567 1.00 93.19 162 LEU A CA 1
ATOM 1277 C C . LEU A 1 162 ? -7.976 2.423 17.626 1.00 93.19 162 LEU A C 1
ATOM 1279 O O . LEU A 1 162 ? -7.870 3.629 17.842 1.00 93.19 162 LEU A O 1
ATOM 1283 N N . THR A 1 163 ? -7.265 1.526 18.305 1.00 94.69 163 THR A N 1
ATOM 1284 C CA . THR A 1 163 ? -6.176 1.887 19.218 1.00 94.69 163 THR A CA 1
ATOM 1285 C C . THR A 1 163 ? -4.866 1.412 18.602 1.00 94.69 163 THR A C 1
ATOM 1287 O O . THR A 1 163 ? -4.568 0.215 18.708 1.00 94.69 163 THR A O 1
ATOM 1290 N N . PRO A 1 164 ? -4.092 2.308 17.960 1.00 95.12 164 PRO A N 1
ATOM 1291 C CA . PRO A 1 164 ? -2.805 1.942 17.390 1.00 95.12 164 PRO A CA 1
ATOM 1292 C C . PRO A 1 164 ? -1.890 1.276 18.421 1.00 95.12 164 PRO A C 1
ATOM 1294 O O . PRO A 1 164 ? -1.860 1.667 19.589 1.00 95.12 164 PRO A O 1
ATOM 1297 N N . GLN A 1 165 ? -1.153 0.258 17.985 1.00 94.69 165 GLN A N 1
ATOM 1298 C CA . GLN A 1 165 ? -0.234 -0.521 18.824 1.00 94.69 165 GLN A CA 1
ATOM 1299 C C . GLN A 1 165 ? 1.232 -0.135 18.602 1.00 94.69 165 GLN A C 1
ATOM 1301 O O . GLN A 1 165 ? 2.106 -0.605 19.327 1.00 94.69 165 GLN A O 1
ATOM 1306 N N . SER A 1 166 ? 1.502 0.720 17.615 1.00 94.88 166 SER A N 1
ATOM 1307 C CA . SER A 1 166 ? 2.847 1.168 17.263 1.00 94.88 166 SER A CA 1
ATOM 1308 C C . SER A 1 166 ? 3.026 2.666 17.450 1.00 94.88 166 SER A C 1
ATOM 1310 O O . SER A 1 166 ? 2.098 3.469 17.345 1.00 94.88 166 SER A O 1
ATOM 1312 N N . THR A 1 167 ? 4.270 3.050 17.695 1.00 96.69 167 THR A N 1
ATOM 1313 C CA . THR A 1 167 ? 4.723 4.437 17.668 1.00 96.69 167 THR A CA 1
ATOM 1314 C C . THR A 1 167 ? 4.909 4.928 16.229 1.00 96.69 167 THR A C 1
ATOM 1316 O O . THR A 1 167 ? 5.087 4.141 15.299 1.00 96.69 167 THR A O 1
ATOM 1319 N N . VAL A 1 168 ? 4.961 6.254 16.041 1.00 97.00 168 VAL A N 1
ATOM 1320 C CA . VAL A 1 168 ? 5.294 6.865 14.738 1.00 97.00 168 VAL A CA 1
ATOM 1321 C C . VAL A 1 168 ? 6.628 6.336 14.200 1.00 97.00 168 VAL A C 1
ATOM 1323 O O . VAL A 1 168 ? 6.733 6.058 13.014 1.00 97.00 168 VAL A O 1
ATOM 1326 N N . ALA A 1 169 ? 7.644 6.181 15.053 1.00 97.44 169 ALA A N 1
ATOM 1327 C CA . ALA A 1 169 ? 8.973 5.741 14.627 1.00 97.44 169 ALA A CA 1
ATOM 1328 C C . ALA A 1 169 ? 8.979 4.289 14.123 1.00 97.44 169 ALA A C 1
ATOM 1330 O O . ALA A 1 169 ? 9.613 3.998 13.111 1.00 97.44 169 ALA A O 1
ATOM 1331 N N . GLU A 1 170 ? 8.255 3.394 14.798 1.00 97.31 170 GLU A N 1
ATOM 1332 C CA . GLU A 1 170 ? 8.089 2.003 14.355 1.00 97.31 170 GLU A CA 1
ATOM 1333 C C . GLU A 1 170 ? 7.328 1.935 13.031 1.00 97.31 170 GLU A C 1
ATOM 1335 O O . GLU A 1 170 ? 7.722 1.195 12.133 1.00 97.31 170 GLU A O 1
ATOM 1340 N N . LEU A 1 171 ? 6.288 2.756 12.873 1.00 96.81 171 LEU A N 1
ATOM 1341 C CA . LEU A 1 171 ? 5.513 2.791 11.639 1.00 96.81 171 LEU A CA 1
ATOM 1342 C C . LEU A 1 171 ? 6.297 3.401 10.466 1.00 96.81 171 LEU A C 1
ATOM 1344 O O . LEU A 1 171 ? 6.145 2.947 9.338 1.00 96.81 171 LEU A O 1
ATOM 1348 N N . ILE A 1 172 ? 7.177 4.376 10.717 1.00 97.44 172 ILE A N 1
ATOM 1349 C CA . ILE A 1 172 ? 8.126 4.867 9.706 1.00 97.44 172 ILE A CA 1
ATOM 1350 C C . ILE A 1 172 ? 9.029 3.724 9.239 1.00 97.44 172 ILE A C 1
ATOM 1352 O O . ILE A 1 172 ? 9.143 3.495 8.041 1.00 97.44 172 ILE A O 1
ATOM 1356 N N . ALA A 1 173 ? 9.628 2.983 10.177 1.00 95.94 173 ALA A N 1
ATOM 1357 C CA . ALA A 1 173 ? 10.513 1.867 9.848 1.00 95.94 173 ALA A CA 1
ATOM 1358 C C . ALA A 1 173 ? 9.794 0.763 9.057 1.00 95.94 173 ALA A C 1
ATOM 1360 O O . ALA A 1 173 ? 10.388 0.172 8.159 1.00 95.94 173 ALA A O 1
ATOM 1361 N N . LEU A 1 174 ? 8.519 0.514 9.365 1.00 95.81 174 LEU A N 1
ATOM 1362 C CA . LEU A 1 174 ? 7.676 -0.405 8.610 1.00 95.81 174 LEU A CA 1
ATOM 1363 C C . LEU A 1 174 ? 7.414 0.097 7.182 1.00 95.81 174 LEU A C 1
ATOM 1365 O O . LEU A 1 174 ? 7.575 -0.658 6.229 1.00 95.81 174 LEU A O 1
ATOM 1369 N N . LEU A 1 175 ? 6.998 1.353 7.019 1.00 94.56 175 LEU A N 1
ATOM 1370 C CA . LEU A 1 175 ? 6.643 1.903 5.706 1.00 94.56 175 LEU A CA 1
ATOM 1371 C C . LEU A 1 175 ? 7.867 2.088 4.793 1.00 94.56 175 LEU A C 1
ATOM 1373 O O . LEU A 1 175 ? 7.726 1.992 3.579 1.00 94.56 175 LEU A O 1
ATOM 1377 N N . ASP A 1 176 ? 9.053 2.295 5.372 1.00 93.38 176 ASP A N 1
ATOM 1378 C CA . ASP A 1 176 ? 10.341 2.309 4.661 1.00 93.38 176 ASP A CA 1
ATOM 1379 C C . ASP A 1 176 ? 10.964 0.905 4.505 1.00 93.38 176 ASP A C 1
ATOM 1381 O O . ASP A 1 176 ? 12.057 0.768 3.944 1.00 93.38 176 ASP A O 1
ATOM 1385 N N . SER A 1 177 ? 10.317 -0.147 5.018 1.00 90.44 177 SER A N 1
ATOM 1386 C CA . SER A 1 177 ? 10.822 -1.514 4.877 1.00 90.44 177 SER A CA 1
ATOM 1387 C C . SER A 1 177 ? 10.801 -1.975 3.415 1.00 90.44 177 SER A C 1
ATOM 1389 O O . SER A 1 177 ? 10.071 -1.452 2.573 1.00 90.44 177 SER A O 1
ATOM 1391 N N . ASN A 1 178 ? 11.638 -2.967 3.108 1.00 86.81 178 ASN A N 1
ATOM 1392 C CA . ASN A 1 178 ? 11.705 -3.604 1.792 1.00 86.81 178 ASN A CA 1
ATOM 1393 C C . ASN A 1 178 ? 11.513 -5.114 1.947 1.00 86.81 178 ASN A C 1
ATOM 1395 O O . ASN A 1 178 ? 12.403 -5.909 1.623 1.00 86.81 178 ASN A O 1
ATOM 1399 N N . GLU A 1 179 ? 10.377 -5.494 2.529 1.00 86.94 179 GLU A N 1
ATOM 1400 C CA . GLU A 1 179 ? 10.047 -6.890 2.811 1.00 86.94 179 GLU A CA 1
ATOM 1401 C C . GLU A 1 179 ? 10.035 -7.732 1.536 1.00 86.94 179 GLU A C 1
ATOM 1403 O O . GLU A 1 179 ? 9.776 -7.242 0.433 1.00 86.94 179 GLU A O 1
ATOM 1408 N N . LEU A 1 180 ? 10.342 -9.025 1.652 1.00 84.00 180 LEU A N 1
ATOM 1409 C CA . LEU A 1 180 ? 10.294 -9.905 0.483 1.00 84.00 180 LEU A CA 1
ATOM 1410 C C . LEU A 1 180 ? 8.863 -10.013 -0.052 1.00 84.00 180 LEU A C 1
ATOM 1412 O O . LEU A 1 180 ? 8.686 -9.948 -1.267 1.00 84.00 180 LEU A O 1
ATOM 1416 N N . PHE A 1 181 ? 7.889 -10.110 0.853 1.00 90.56 181 PHE A N 1
ATOM 1417 C CA . PHE A 1 181 ? 6.469 -10.155 0.542 1.00 90.56 181 PHE A CA 1
ATOM 1418 C C . PHE A 1 181 ? 5.775 -8.907 1.090 1.00 90.56 181 PHE A C 1
ATOM 1420 O O . PHE A 1 181 ? 5.827 -8.626 2.287 1.00 90.56 181 PHE A O 1
ATOM 1427 N N . ALA A 1 182 ? 5.116 -8.151 0.218 1.00 93.25 182 ALA A N 1
ATOM 1428 C CA . ALA A 1 182 ? 4.374 -6.959 0.599 1.00 93.25 182 ALA A CA 1
ATOM 1429 C C . ALA A 1 182 ? 3.176 -7.303 1.500 1.00 93.25 182 ALA A C 1
ATOM 1431 O O . ALA A 1 182 ? 2.745 -6.460 2.285 1.00 93.25 182 ALA A O 1
ATOM 1432 N N . GLU A 1 183 ? 2.631 -8.524 1.423 1.00 93.19 183 GLU A N 1
ATOM 1433 C CA . GLU A 1 183 ? 1.560 -8.984 2.312 1.00 93.19 183 GLU A CA 1
ATOM 1434 C C . GLU A 1 183 ? 2.002 -9.014 3.771 1.00 93.19 183 GLU A C 1
ATOM 1436 O O . GLU A 1 183 ? 1.217 -8.633 4.635 1.00 93.19 183 GLU A O 1
ATOM 1441 N N . ASP A 1 184 ? 3.244 -9.420 4.042 1.00 94.06 184 ASP A N 1
ATOM 1442 C CA . ASP A 1 184 ? 3.782 -9.468 5.403 1.00 94.06 184 ASP A CA 1
ATOM 1443 C C . ASP A 1 184 ? 3.885 -8.046 5.971 1.00 94.06 184 ASP A C 1
ATOM 1445 O O . ASP A 1 184 ? 3.328 -7.764 7.034 1.00 94.06 184 ASP A O 1
ATOM 1449 N N . ALA A 1 185 ? 4.455 -7.113 5.196 1.00 94.75 185 ALA A N 1
ATOM 1450 C CA . ALA A 1 185 ? 4.480 -5.691 5.547 1.00 94.75 185 ALA A CA 1
ATOM 1451 C C . ALA A 1 185 ? 3.066 -5.113 5.744 1.00 94.75 185 ALA A C 1
ATOM 1453 O O . ALA A 1 185 ? 2.837 -4.294 6.635 1.00 94.75 185 ALA A O 1
ATOM 1454 N N . PHE A 1 186 ? 2.091 -5.551 4.943 1.00 96.00 186 PHE A N 1
ATOM 1455 C CA . PHE A 1 186 ? 0.701 -5.136 5.098 1.00 96.00 186 PHE A CA 1
ATOM 1456 C C . PHE A 1 186 ? 0.060 -5.704 6.369 1.00 96.00 186 PHE A C 1
ATOM 1458 O O . PHE A 1 186 ? -0.683 -4.996 7.045 1.00 96.00 186 PHE A O 1
ATOM 1465 N N . TYR A 1 187 ? 0.329 -6.955 6.738 1.00 95.06 187 TYR A N 1
ATOM 1466 C CA . TYR A 1 187 ? -0.181 -7.522 7.988 1.00 95.06 187 TYR A CA 1
ATOM 1467 C C . TYR A 1 187 ? 0.436 -6.859 9.213 1.00 95.06 187 TYR A C 1
ATOM 1469 O O . TYR A 1 187 ? -0.286 -6.563 10.169 1.00 95.06 187 TYR A O 1
ATOM 1477 N N . ASP A 1 188 ? 1.727 -6.552 9.161 1.00 95.94 188 ASP A N 1
ATOM 1478 C CA . ASP A 1 188 ? 2.389 -5.781 10.205 1.00 95.94 188 ASP A CA 1
ATOM 1479 C C . ASP A 1 188 ? 1.848 -4.344 10.277 1.00 95.94 188 ASP A C 1
ATOM 1481 O O . ASP A 1 188 ? 1.662 -3.820 11.377 1.00 95.94 188 ASP A O 1
ATOM 1485 N N . LEU A 1 189 ? 1.474 -3.741 9.140 1.00 97.00 189 LEU A N 1
ATOM 1486 C CA . LEU A 1 189 ? 0.754 -2.464 9.102 1.00 97.00 189 LEU A CA 1
ATOM 1487 C C . LEU A 1 189 ? -0.598 -2.574 9.811 1.00 97.00 189 LEU A C 1
ATOM 1489 O O . LEU A 1 189 ? -0.890 -1.762 10.683 1.00 97.00 189 LEU A O 1
ATOM 1493 N N . LEU A 1 190 ? -1.416 -3.583 9.500 1.00 96.62 190 LEU A N 1
ATOM 1494 C CA . LEU A 1 190 ? -2.703 -3.777 10.180 1.00 96.62 190 LEU A CA 1
ATOM 1495 C C . LEU A 1 190 ? -2.521 -3.925 11.694 1.00 96.62 190 LEU A C 1
ATOM 1497 O O . LEU A 1 190 ? -3.209 -3.258 12.470 1.00 96.62 190 LEU A O 1
ATOM 1501 N N . LYS A 1 191 ? -1.543 -4.728 12.116 1.00 95.75 191 LYS A N 1
ATOM 1502 C CA . LYS A 1 191 ? -1.216 -4.912 13.530 1.00 95.75 191 LYS A CA 1
ATOM 1503 C C . LYS A 1 191 ? -0.792 -3.603 14.194 1.00 95.75 191 LYS A C 1
ATOM 1505 O O . LYS A 1 191 ? -1.296 -3.278 15.269 1.00 95.75 191 LYS A O 1
ATOM 1510 N N . ALA A 1 192 ? 0.072 -2.826 13.543 1.00 96.50 192 ALA A N 1
ATOM 1511 C CA . ALA A 1 192 ? 0.506 -1.515 14.020 1.00 96.50 192 ALA A CA 1
ATOM 1512 C C . ALA A 1 192 ? -0.673 -0.549 14.234 1.00 96.50 192 ALA A C 1
ATOM 1514 O O . ALA A 1 192 ? -0.674 0.234 15.187 1.00 96.50 192 ALA A O 1
ATOM 1515 N N . LEU A 1 193 ? -1.712 -0.651 13.400 1.00 96.19 193 LEU A N 1
ATOM 1516 C CA . LEU A 1 193 ? -2.947 0.134 13.505 1.00 96.19 193 LEU A CA 1
ATOM 1517 C C . LEU A 1 193 ? -3.953 -0.424 14.530 1.00 96.19 193 LEU A C 1
ATOM 1519 O O . LEU A 1 193 ? -4.980 0.205 14.775 1.00 96.19 193 LEU A O 1
ATOM 1523 N N . GLY A 1 194 ? -3.662 -1.562 15.169 1.00 95.38 194 GLY A N 1
ATOM 1524 C CA . GLY A 1 194 ? -4.522 -2.177 16.186 1.00 95.38 194 GLY A CA 1
ATOM 1525 C C . GLY A 1 194 ? -5.532 -3.187 15.651 1.00 95.38 194 GLY A C 1
ATOM 1526 O O . GLY A 1 194 ? -6.573 -3.403 16.276 1.00 95.38 194 GLY A O 1
ATOM 1527 N N . LEU A 1 195 ? -5.230 -3.804 14.509 1.00 94.06 195 LEU A N 1
ATOM 1528 C CA . LEU A 1 195 ? -6.021 -4.863 13.896 1.00 94.06 195 LEU A CA 1
ATOM 1529 C C . LEU A 1 195 ? -5.227 -6.170 13.882 1.00 94.06 195 LEU A C 1
ATOM 1531 O O . LEU A 1 195 ? -4.225 -6.289 13.182 1.00 94.06 195 LEU A O 1
ATOM 1535 N N . GLU A 1 196 ? -5.705 -7.177 14.608 1.00 90.12 196 GLU A N 1
ATOM 1536 C CA . GLU A 1 196 ? -5.073 -8.501 14.643 1.00 90.12 196 GLU A CA 1
ATOM 1537 C C . GLU A 1 196 ? -6.039 -9.594 14.174 1.00 90.12 196 GLU A C 1
ATOM 1539 O O . GLU A 1 196 ? -7.248 -9.448 14.352 1.00 90.12 196 GLU A O 1
ATOM 1544 N N . PRO A 1 197 ? -5.563 -10.703 13.581 1.00 84.62 197 PRO A N 1
ATOM 1545 C CA . PRO A 1 197 ? -6.419 -11.846 13.285 1.00 84.62 197 PRO A CA 1
ATOM 1546 C C . PRO A 1 197 ? -7.090 -12.376 14.553 1.00 84.62 197 PRO A C 1
ATOM 1548 O O . PRO A 1 197 ? -6.431 -12.595 15.570 1.00 84.62 197 PRO A O 1
ATOM 1551 N N . ALA A 1 198 ? -8.395 -12.642 14.481 1.00 80.62 198 ALA A N 1
ATOM 1552 C CA . ALA A 1 198 ? -9.077 -13.319 15.575 1.00 80.62 198 ALA A CA 1
ATOM 1553 C C . ALA A 1 198 ? -8.443 -14.699 15.813 1.00 80.62 198 ALA A C 1
ATOM 1555 O O . ALA A 1 198 ? -8.171 -15.436 14.861 1.00 80.62 198 ALA A O 1
ATOM 1556 N N . ALA A 1 199 ? -8.228 -15.064 17.080 1.00 73.19 199 ALA A N 1
ATOM 1557 C CA . ALA A 1 199 ? -7.743 -16.395 17.421 1.00 73.19 199 ALA A CA 1
ATOM 1558 C C . ALA A 1 199 ? -8.684 -17.459 16.828 1.00 73.19 199 ALA A C 1
ATOM 1560 O O . ALA A 1 199 ? -9.904 -17.379 16.998 1.00 73.19 199 ALA A O 1
ATOM 1561 N N . ALA A 1 200 ? -8.116 -18.451 16.136 1.00 59.25 200 ALA A N 1
ATOM 1562 C CA . ALA A 1 200 ? -8.876 -19.615 15.702 1.00 59.25 200 ALA A CA 1
ATOM 1563 C C . ALA A 1 200 ? -9.433 -20.307 16.955 1.00 59.25 200 ALA A C 1
ATOM 1565 O O . ALA A 1 200 ? -8.667 -20.692 17.842 1.00 59.25 200 ALA A O 1
ATOM 1566 N N . THR A 1 201 ? -10.759 -20.383 17.049 1.00 45.62 201 THR A N 1
ATOM 1567 C CA . THR A 1 201 ? -11.471 -21.073 18.137 1.00 45.62 201 THR A CA 1
ATOM 1568 C C . THR A 1 201 ? -11.758 -22.513 17.760 1.00 45.62 201 THR A C 1
ATOM 1570 O O . THR A 1 201 ? -11.935 -22.781 16.549 1.00 45.62 201 THR A O 1
#